Protein AF-A0A7S1W917-F1 (afdb_monomer_lite)

Secondary structure (DSSP, 8-state):
------SSPB-----THHHHTT--TT-B--EETTEE-TT--HHHHHHHHHHHHHTS---EEEPPP-TT--SHHHHHHHH----TTTHHHHHHTTT--BSSSS-BPTT---PEEEEEEEEEEEEE-SSS-EEEEEEEEEEEEPPBTTB--EEEEEEEEEEHHHHIIIIIHHHHHHHGGGHHHHHTT-PPPPTT--TTHHHHHHHHHHHHHHHHHTT-S-HHHHHHHHHHTTPPPHHHHHHHHHHHHSSS-------PPPPPP-PPPPPPPPPPPPPPPP-

Structure (mmCIF, N/CA/C/O backbone):
data_AF-A0A7S1W917-F1
#
_entry.id   AF-A0A7S1W917-F1
#
loop_
_atom_site.group_PDB
_atom_site.id
_atom_site.type_symbol
_atom_site.label_atom_id
_atom_site.label_alt_id
_atom_site.label_comp_id
_atom_site.label_asym_id
_atom_site.label_entity_id
_atom_site.label_seq_id
_atom_site.pdbx_PDB_ins_code
_atom_site.Cartn_x
_atom_site.Cartn_y
_atom_site.Cartn_z
_atom_site.occupancy
_atom_site.B_iso_or_equiv
_atom_site.auth_seq_id
_atom_site.auth_comp_id
_atom_site.auth_asym_id
_atom_site.auth_atom_id
_atom_site.pdbx_PDB_model_num
ATOM 1 N N . MET A 1 1 ? 23.415 -15.707 -20.526 1.00 41.88 1 MET A N 1
ATOM 2 C CA . MET A 1 1 ? 23.095 -14.498 -21.312 1.00 41.88 1 MET A CA 1
ATOM 3 C C . MET A 1 1 ? 24.085 -13.428 -20.902 1.00 41.88 1 MET A C 1
ATOM 5 O O . MET A 1 1 ? 24.071 -13.047 -19.740 1.00 41.88 1 MET A O 1
ATOM 9 N N . GLU A 1 2 ? 24.968 -13.004 -21.802 1.00 56.84 2 GLU A N 1
ATOM 10 C CA . GLU A 1 2 ? 25.808 -11.825 -21.568 1.00 56.84 2 GLU A CA 1
ATOM 11 C C . GLU A 1 2 ? 24.964 -10.571 -21.813 1.00 56.84 2 GLU A C 1
ATOM 13 O O . GLU A 1 2 ? 24.380 -10.404 -22.885 1.00 56.84 2 GLU A O 1
ATOM 18 N N . PHE A 1 3 ? 24.856 -9.704 -20.808 1.00 59.88 3 PHE A N 1
ATOM 19 C CA . PHE A 1 3 ? 24.249 -8.389 -20.982 1.00 59.88 3 PHE A CA 1
ATOM 20 C C . PHE A 1 3 ? 25.255 -7.488 -2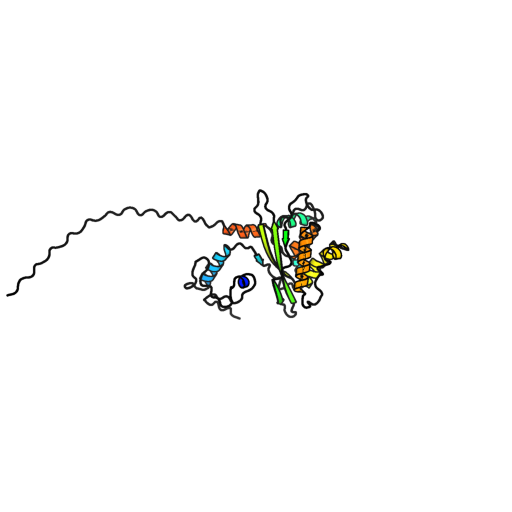1.696 1.00 59.88 3 PHE A C 1
ATOM 22 O O . PHE A 1 3 ? 26.181 -6.969 -21.080 1.00 59.88 3 PHE A O 1
ATOM 29 N N . VAL A 1 4 ? 25.086 -7.312 -23.006 1.00 69.62 4 VAL A N 1
ATOM 30 C CA . VAL A 1 4 ? 25.933 -6.397 -23.777 1.00 69.62 4 VAL A CA 1
ATOM 31 C C . VAL A 1 4 ? 25.440 -4.969 -23.552 1.00 69.62 4 VAL A C 1
ATOM 33 O O . VAL A 1 4 ? 24.375 -4.590 -24.041 1.00 69.62 4 VAL A O 1
ATOM 36 N N . GLN A 1 5 ? 26.212 -4.175 -22.812 1.00 84.50 5 GLN A N 1
ATOM 37 C CA . GLN A 1 5 ? 25.981 -2.738 -22.657 1.00 84.50 5 GLN A CA 1
ATOM 38 C C . GLN A 1 5 ? 26.302 -2.052 -23.992 1.00 84.50 5 GLN A C 1
ATOM 40 O O . GLN A 1 5 ? 27.447 -2.065 -24.440 1.00 84.50 5 GLN A O 1
ATOM 45 N N . ARG A 1 6 ? 25.285 -1.519 -24.678 1.00 80.69 6 ARG A N 1
ATOM 46 C CA . ARG A 1 6 ? 25.436 -0.859 -25.984 1.00 80.69 6 ARG A CA 1
ATOM 47 C C . ARG A 1 6 ? 24.906 0.564 -25.923 1.00 80.69 6 ARG A C 1
ATOM 49 O O . ARG A 1 6 ? 23.828 0.799 -25.383 1.00 80.69 6 ARG A O 1
ATOM 56 N N . MET A 1 7 ? 25.658 1.478 -26.527 1.00 87.75 7 MET A N 1
ATOM 57 C CA . MET A 1 7 ? 25.169 2.804 -26.883 1.00 87.75 7 MET A CA 1
ATOM 58 C C . MET A 1 7 ? 24.555 2.776 -28.294 1.00 87.75 7 MET A C 1
ATOM 60 O O . MET A 1 7 ? 25.018 2.009 -29.144 1.00 87.75 7 MET A O 1
ATOM 64 N N . PRO A 1 8 ? 23.525 3.598 -28.549 1.00 89.44 8 PRO A N 1
ATOM 65 C CA . PRO A 1 8 ? 22.905 4.518 -27.597 1.00 89.44 8 PRO A CA 1
ATOM 66 C C . PRO A 1 8 ? 21.891 3.813 -26.671 1.00 89.44 8 PRO A C 1
ATOM 68 O O . PRO A 1 8 ? 21.336 2.768 -27.020 1.00 89.44 8 PRO A O 1
ATOM 71 N N . MET A 1 9 ? 21.629 4.384 -25.488 1.00 89.19 9 MET A N 1
ATOM 72 C CA . MET A 1 9 ? 20.603 3.858 -24.578 1.00 89.19 9 MET A CA 1
ATOM 73 C C . MET A 1 9 ? 19.225 3.944 -25.239 1.00 89.19 9 MET A C 1
ATOM 75 O O . MET A 1 9 ? 18.779 5.026 -25.625 1.00 89.19 9 MET A O 1
ATOM 79 N N . SER A 1 10 ? 18.550 2.801 -25.363 1.00 91.00 10 SER A N 1
ATOM 80 C CA . SER A 1 10 ? 17.224 2.706 -25.975 1.00 91.00 10 SER A CA 1
ATOM 81 C C . SER A 1 10 ? 16.191 2.158 -25.000 1.00 91.00 10 SER A C 1
ATOM 83 O O . SER A 1 10 ? 16.482 1.314 -24.150 1.00 91.00 10 SER A O 1
ATOM 85 N N . ILE A 1 11 ? 14.961 2.644 -25.129 1.00 90.88 11 ILE A N 1
ATOM 86 C CA . ILE A 1 11 ? 13.833 2.218 -24.309 1.00 90.88 11 ILE A CA 1
ATOM 87 C C . ILE A 1 11 ? 13.355 0.862 -24.820 1.00 90.88 11 ILE A C 1
ATOM 89 O O . ILE A 1 11 ? 12.754 0.755 -25.886 1.00 90.88 11 ILE A O 1
ATOM 93 N N . THR A 1 12 ? 13.630 -0.203 -24.076 1.00 90.19 12 THR A N 1
ATOM 94 C CA . THR A 1 12 ? 13.259 -1.569 -24.482 1.00 90.19 12 THR A CA 1
ATOM 95 C C . THR A 1 12 ? 11.859 -1.967 -24.023 1.00 90.19 12 THR A C 1
ATOM 97 O O . THR A 1 12 ? 11.264 -2.873 -24.608 1.00 90.19 12 THR A O 1
ATOM 100 N N . MET A 1 13 ? 11.318 -1.269 -23.023 1.00 83.06 13 MET A N 1
ATOM 101 C CA . MET A 1 13 ? 10.006 -1.506 -22.431 1.00 83.06 13 MET A CA 1
ATOM 102 C C . MET A 1 13 ? 9.411 -0.183 -21.946 1.00 83.06 13 MET A C 1
ATOM 104 O O . MET A 1 13 ? 10.133 0.660 -21.419 1.00 83.06 13 MET A O 1
ATOM 108 N N . VAL A 1 14 ? 8.101 -0.017 -22.122 1.00 80.38 14 VAL A N 1
ATOM 109 C CA . VAL A 1 14 ? 7.331 1.126 -21.623 1.00 80.38 14 VAL A CA 1
ATOM 110 C C . VAL A 1 14 ? 6.113 0.576 -20.899 1.00 80.38 14 VAL A C 1
ATOM 112 O O . VAL A 1 14 ? 5.356 -0.174 -21.507 1.00 80.38 14 VAL A O 1
ATOM 115 N N . ASN A 1 15 ? 5.934 0.956 -19.636 1.00 75.25 15 ASN A N 1
ATOM 116 C CA . ASN A 1 15 ? 4.775 0.617 -18.810 1.00 75.25 15 ASN A CA 1
ATOM 117 C C . ASN A 1 15 ? 4.336 1.865 -18.016 1.00 75.25 15 ASN A C 1
ATOM 119 O O . ASN A 1 15 ? 5.130 2.797 -17.854 1.00 75.25 15 ASN A O 1
ATOM 123 N N . GLY A 1 16 ? 3.103 1.869 -17.504 1.00 76.31 16 GLY A N 1
ATOM 124 C CA . GLY A 1 16 ? 2.583 2.920 -16.620 1.00 76.31 16 GLY A CA 1
ATOM 125 C C . GLY A 1 16 ? 2.549 4.322 -17.245 1.00 76.31 16 GLY A C 1
ATOM 126 O O . GLY A 1 16 ? 2.339 4.470 -18.451 1.00 76.31 16 GLY A O 1
ATOM 127 N N . GLU A 1 17 ? 2.801 5.349 -16.422 1.00 71.38 17 GLU A N 1
ATOM 128 C CA . GLU A 1 17 ? 2.738 6.776 -16.799 1.00 71.38 17 GLU A CA 1
ATOM 129 C C . GLU A 1 17 ? 3.618 7.118 -18.016 1.00 71.38 17 GLU A C 1
ATOM 131 O O . GLU A 1 17 ? 3.256 7.973 -18.821 1.00 71.38 17 GLU A O 1
ATOM 136 N N . ALA A 1 18 ? 4.745 6.421 -18.212 1.00 81.06 18 ALA A N 1
ATOM 137 C CA . ALA A 1 18 ? 5.603 6.628 -19.379 1.00 81.06 18 ALA A CA 1
ATOM 138 C C . ALA A 1 18 ? 4.849 6.367 -20.698 1.00 81.06 18 ALA A C 1
ATOM 140 O O . ALA A 1 18 ? 5.017 7.106 -21.667 1.00 81.06 18 ALA A O 1
ATOM 141 N N . GLY A 1 19 ? 3.983 5.350 -20.732 1.00 81.88 19 GLY A N 1
ATOM 142 C CA . GLY A 1 19 ? 3.139 5.074 -21.895 1.00 81.88 19 GLY A CA 1
ATOM 143 C C . GLY A 1 19 ? 2.064 6.140 -22.097 1.00 81.88 19 GLY A C 1
ATOM 144 O O . GLY A 1 19 ? 1.812 6.547 -23.229 1.00 81.88 19 GLY A O 1
ATOM 145 N N . GLU A 1 20 ? 1.479 6.638 -21.007 1.00 78.69 20 GLU A N 1
ATOM 146 C CA . GLU A 1 20 ? 0.439 7.675 -21.039 1.00 78.69 20 GLU A CA 1
ATOM 147 C C . GLU A 1 20 ? 0.961 9.013 -21.575 1.00 78.69 20 GLU A C 1
ATOM 149 O O . GLU A 1 20 ? 0.258 9.697 -22.317 1.00 78.69 20 GLU A O 1
ATOM 154 N N . VAL A 1 21 ? 2.218 9.359 -21.275 1.00 87.38 21 VAL A N 1
ATOM 155 C CA . VAL A 1 21 ? 2.879 10.560 -21.818 1.00 87.38 21 VAL A CA 1
ATOM 156 C C . VAL A 1 21 ? 3.513 10.332 -23.200 1.00 87.38 21 VAL A C 1
ATOM 158 O O . VAL A 1 21 ? 4.215 11.201 -23.715 1.00 87.38 21 VAL A O 1
ATOM 161 N N . GLY A 1 22 ? 3.254 9.179 -23.826 1.00 90.94 22 GLY A N 1
ATOM 162 C CA . GLY A 1 22 ? 3.616 8.899 -25.216 1.00 90.94 22 GLY A CA 1
ATOM 163 C C . GLY A 1 22 ? 5.043 8.403 -25.439 1.00 90.94 22 GLY A C 1
ATOM 164 O O . GLY A 1 22 ? 5.500 8.401 -26.583 1.00 90.94 22 GLY A O 1
ATOM 165 N N . VAL A 1 23 ? 5.753 7.965 -24.393 1.00 92.19 23 VAL A N 1
ATOM 166 C CA . VAL A 1 23 ? 7.054 7.298 -24.552 1.00 92.19 23 VAL A CA 1
ATOM 167 C C . VAL A 1 23 ? 6.853 5.993 -25.319 1.00 92.19 23 VAL A C 1
ATOM 169 O O . VAL A 1 23 ? 5.924 5.236 -25.044 1.00 92.19 23 VAL A O 1
ATOM 172 N N . GLN A 1 24 ? 7.732 5.694 -26.278 1.00 94.00 24 GLN A N 1
ATOM 173 C CA . GLN A 1 24 ? 7.617 4.482 -27.093 1.00 94.00 24 GLN A CA 1
ATOM 174 C C . GLN A 1 24 ? 8.865 3.609 -26.993 1.00 94.00 24 GLN A C 1
ATOM 176 O O . GLN A 1 24 ? 9.995 4.083 -26.854 1.00 94.00 24 GLN A O 1
ATOM 181 N N . ARG A 1 25 ? 8.655 2.296 -27.116 1.00 94.75 25 ARG A N 1
ATOM 182 C CA . ARG A 1 25 ? 9.746 1.332 -27.262 1.00 94.75 25 ARG A CA 1
ATOM 183 C C . ARG A 1 25 ? 10.576 1.676 -28.505 1.00 94.75 25 ARG A C 1
ATOM 185 O O . ARG A 1 25 ? 10.030 1.963 -29.563 1.00 94.75 25 ARG A O 1
ATOM 192 N N . GLY A 1 26 ? 11.895 1.600 -28.376 1.00 93.50 26 GLY A N 1
ATOM 193 C CA . GLY A 1 26 ? 12.859 1.923 -29.425 1.00 93.50 26 GLY A CA 1
ATOM 194 C C . GLY A 1 26 ? 13.316 3.381 -29.425 1.00 93.50 26 GLY A C 1
ATOM 195 O O . GLY A 1 26 ? 14.283 3.693 -30.115 1.00 93.50 26 GLY A O 1
ATOM 196 N N . TRP A 1 27 ? 12.691 4.263 -28.636 1.00 94.31 27 TRP A N 1
ATOM 197 C CA . TRP A 1 27 ? 13.198 5.622 -28.453 1.00 94.31 27 TRP A CA 1
ATOM 198 C C . TRP A 1 27 ? 14.614 5.602 -27.888 1.00 94.31 27 TRP A C 1
ATOM 200 O O . TRP A 1 27 ? 14.940 4.794 -27.017 1.00 94.31 27 TRP A O 1
ATOM 210 N N . ILE A 1 28 ? 15.442 6.510 -28.396 1.00 93.62 28 ILE A N 1
ATOM 211 C CA . ILE A 1 28 ? 16.834 6.671 -27.994 1.00 93.62 28 ILE A CA 1
ATOM 212 C C . ILE A 1 28 ? 16.930 7.875 -27.063 1.00 93.62 28 ILE A C 1
ATOM 214 O O . ILE A 1 28 ? 16.504 8.976 -27.419 1.00 93.62 28 ILE A O 1
ATOM 218 N N . ILE A 1 29 ? 17.514 7.673 -25.885 1.00 91.81 29 ILE A N 1
ATOM 219 C CA . ILE A 1 29 ? 17.742 8.751 -24.924 1.00 91.81 29 ILE A CA 1
ATOM 220 C C . ILE A 1 29 ? 18.942 9.565 -25.411 1.00 91.81 29 ILE A C 1
ATOM 222 O O . ILE A 1 29 ? 20.083 9.119 -25.306 1.00 91.81 29 ILE A O 1
ATOM 226 N N . LYS A 1 30 ? 18.675 10.748 -25.975 1.00 94.12 30 LYS A N 1
ATOM 227 C CA . LYS A 1 30 ? 19.721 11.650 -26.482 1.00 94.12 30 LYS A CA 1
ATOM 228 C C . LYS A 1 30 ? 20.333 12.544 -25.408 1.00 94.12 30 LYS A C 1
ATOM 230 O O . LYS A 1 30 ? 21.495 12.906 -25.529 1.00 94.12 30 LYS A O 1
ATOM 235 N N . ALA A 1 31 ? 19.554 12.921 -24.399 1.00 90.88 31 ALA A N 1
ATOM 236 C CA . ALA A 1 31 ? 19.977 13.831 -23.343 1.00 90.88 31 ALA A CA 1
ATOM 237 C C . ALA A 1 31 ? 19.120 13.643 -22.086 1.00 90.88 31 ALA A C 1
ATOM 239 O O . ALA A 1 31 ? 17.955 13.251 -22.195 1.00 90.88 31 ALA A O 1
ATOM 240 N N . VAL A 1 32 ? 19.665 13.971 -20.911 1.00 89.12 32 VAL A N 1
ATOM 241 C CA . VAL A 1 32 ? 18.915 14.046 -19.646 1.00 89.12 32 VAL A CA 1
ATOM 242 C C . VAL A 1 32 ? 19.373 15.264 -18.852 1.00 89.12 32 VAL A C 1
ATOM 244 O O . VAL A 1 32 ? 20.563 15.531 -18.758 1.00 89.12 32 VAL A O 1
ATOM 247 N N . GLY A 1 33 ? 18.427 16.038 -18.311 1.00 83.56 33 GLY A N 1
ATOM 248 C CA . GLY A 1 33 ? 18.753 17.252 -17.550 1.00 83.56 33 GLY A CA 1
ATOM 249 C C . GLY A 1 33 ? 19.451 18.343 -18.374 1.00 83.56 33 GLY A C 1
ATOM 250 O O . GLY A 1 33 ? 20.126 19.189 -17.806 1.00 83.56 33 GLY A O 1
ATOM 251 N N . GLY A 1 34 ? 19.314 18.318 -19.706 1.00 87.31 34 GLY A N 1
ATOM 252 C CA . GLY A 1 34 ? 20.018 19.226 -20.620 1.00 87.31 34 GLY A CA 1
ATOM 253 C C . GLY A 1 34 ? 21.412 18.750 -21.049 1.00 87.31 34 GLY A C 1
ATOM 254 O O . GLY A 1 34 ? 21.973 19.324 -21.978 1.00 87.31 34 GLY A O 1
ATOM 255 N N . GLU A 1 35 ? 21.949 17.680 -20.455 1.00 89.12 35 GLU A N 1
ATOM 256 C CA . GLU A 1 35 ? 23.241 17.101 -20.840 1.00 89.12 35 GLU A CA 1
ATOM 257 C C . GLU A 1 35 ? 23.074 16.060 -21.954 1.00 89.12 35 GLU A C 1
ATOM 259 O O . GLU A 1 35 ? 22.290 15.118 -21.821 1.00 89.12 35 GLU A O 1
ATOM 264 N N . SER A 1 36 ? 23.811 16.224 -23.059 1.00 94.06 36 SER A N 1
ATOM 265 C CA . SER A 1 36 ? 23.793 15.306 -24.209 1.00 94.06 36 SER A CA 1
ATOM 266 C C . SER A 1 36 ? 24.597 14.029 -23.948 1.00 94.06 36 SER A C 1
ATOM 268 O O . SER A 1 36 ? 25.671 14.067 -23.353 1.00 94.06 36 SER A O 1
ATOM 270 N N . PHE A 1 37 ? 24.104 12.897 -24.455 1.00 94.12 37 PHE A N 1
ATOM 271 C CA . PHE A 1 37 ? 24.758 11.587 -24.375 1.00 94.12 37 PHE A CA 1
ATOM 272 C C . PHE A 1 37 ? 25.515 11.197 -25.652 1.00 94.12 37 PHE A C 1
ATOM 274 O O . PHE A 1 37 ? 26.145 10.144 -25.673 1.00 94.12 37 PHE A O 1
ATOM 281 N N . GLU A 1 38 ? 25.477 12.007 -26.717 1.00 92.62 38 GLU A N 1
ATOM 282 C CA . GLU A 1 38 ? 26.029 11.634 -28.035 1.00 92.62 38 GLU A CA 1
ATOM 283 C C . GLU A 1 38 ? 27.540 11.335 -28.020 1.00 92.62 38 GLU A C 1
ATOM 285 O O . GLU A 1 38 ? 28.008 10.534 -28.826 1.00 92.62 38 GLU A O 1
ATOM 290 N N . ALA A 1 39 ? 28.290 11.933 -27.089 1.00 92.75 39 ALA A N 1
ATOM 291 C CA . ALA A 1 39 ? 29.739 11.758 -26.955 1.00 92.75 39 ALA A CA 1
ATOM 292 C C . ALA A 1 39 ? 30.158 10.916 -25.736 1.00 92.75 39 ALA A C 1
ATOM 294 O O . ALA A 1 39 ? 31.351 10.776 -25.471 1.00 92.75 39 ALA A O 1
ATOM 295 N N . LEU A 1 40 ? 29.199 10.386 -24.972 1.00 91.88 40 LEU A N 1
ATOM 296 C CA . LEU A 1 40 ? 29.483 9.646 -23.746 1.00 91.88 40 LEU A CA 1
ATOM 297 C C . LEU A 1 40 ? 29.540 8.141 -24.015 1.00 91.88 40 LEU A C 1
ATOM 299 O O . LEU A 1 40 ? 28.731 7.585 -24.760 1.00 91.88 40 LEU A O 1
ATOM 303 N N . ASP A 1 41 ? 30.470 7.463 -23.348 1.00 93.56 41 ASP A N 1
ATOM 304 C CA . ASP A 1 41 ? 30.390 6.015 -23.189 1.00 93.56 41 ASP A CA 1
ATOM 305 C C . ASP A 1 41 ? 29.179 5.629 -22.312 1.00 93.56 41 ASP A C 1
ATOM 307 O O . ASP A 1 41 ? 28.542 6.470 -21.667 1.00 93.56 41 ASP A O 1
ATOM 311 N N . PHE A 1 42 ? 28.847 4.335 -22.284 1.00 90.88 42 PHE A N 1
ATOM 312 C CA . PHE A 1 42 ? 27.702 3.841 -21.520 1.00 90.88 42 PHE A CA 1
ATOM 313 C C . PHE A 1 42 ? 27.803 4.155 -20.021 1.00 90.88 42 PHE A C 1
ATOM 315 O O . PHE A 1 42 ? 26.799 4.522 -19.416 1.00 90.88 42 PHE A O 1
ATOM 322 N N . GLU A 1 43 ? 28.981 4.014 -19.408 1.00 91.50 43 GLU A N 1
ATOM 323 C CA . GLU A 1 43 ? 29.150 4.216 -17.968 1.00 91.50 43 GLU A CA 1
ATOM 324 C C . GLU A 1 43 ? 28.937 5.686 -17.596 1.00 91.50 43 GLU A C 1
ATOM 326 O O . GLU A 1 43 ? 28.204 5.993 -16.653 1.00 91.50 43 GLU A O 1
ATOM 331 N N . SER A 1 44 ? 29.524 6.592 -18.376 1.00 92.56 44 SER A N 1
ATOM 332 C CA . SER A 1 44 ? 29.387 8.037 -18.223 1.00 92.56 44 SER A CA 1
ATOM 333 C C . SER A 1 44 ? 27.940 8.485 -18.446 1.00 92.56 44 SER A C 1
ATOM 335 O O . SER A 1 44 ? 27.375 9.166 -17.589 1.00 92.56 44 SER A O 1
ATOM 337 N N . ALA A 1 45 ? 27.293 8.024 -19.523 1.00 92.38 45 ALA A N 1
ATOM 338 C CA . ALA A 1 45 ? 25.888 8.330 -19.792 1.00 92.38 45 ALA A CA 1
ATOM 339 C C . ALA A 1 45 ? 24.957 7.772 -18.700 1.00 92.38 45 ALA A C 1
ATOM 341 O O . ALA A 1 45 ? 24.031 8.450 -18.256 1.00 92.38 45 ALA A O 1
ATOM 342 N N . PHE A 1 46 ? 25.221 6.557 -18.208 1.00 88.50 46 PHE A N 1
ATOM 343 C CA . PHE A 1 46 ? 24.454 5.949 -17.122 1.00 88.50 46 PHE A CA 1
ATOM 344 C C . PHE A 1 46 ? 24.663 6.674 -15.789 1.00 88.50 46 PHE A C 1
ATOM 346 O O . PHE A 1 46 ? 23.723 6.798 -15.004 1.00 88.50 46 PHE A O 1
ATOM 353 N N . ARG A 1 47 ? 25.868 7.190 -15.522 1.00 90.88 47 ARG A N 1
ATOM 354 C CA . ARG A 1 47 ? 26.153 8.021 -14.346 1.00 90.88 47 ARG A CA 1
ATOM 355 C C . ARG A 1 47 ? 25.395 9.348 -14.409 1.00 90.88 47 ARG A C 1
ATOM 357 O O . ARG A 1 47 ? 24.711 9.664 -13.439 1.00 90.88 47 ARG A O 1
ATOM 364 N N . CYS A 1 48 ? 25.440 10.055 -15.542 1.00 89.94 48 CYS A N 1
ATOM 365 C CA . CYS A 1 48 ? 24.651 11.273 -15.767 1.00 89.94 48 CYS A CA 1
ATOM 366 C C . CYS A 1 48 ? 23.152 10.994 -15.615 1.00 89.94 48 CYS A C 1
ATOM 368 O O . CYS A 1 48 ? 22.458 11.715 -14.902 1.00 89.94 48 CYS A O 1
ATOM 370 N N . PHE A 1 49 ? 22.659 9.894 -16.197 1.00 89.12 49 PHE A N 1
ATOM 371 C CA . PHE A 1 49 ? 21.274 9.457 -16.029 1.00 89.12 49 PHE A CA 1
ATOM 372 C C . PHE A 1 49 ? 20.924 9.265 -14.549 1.00 89.12 49 PHE A C 1
ATOM 374 O O . PHE A 1 49 ? 19.954 9.854 -14.079 1.00 89.12 49 PHE A O 1
ATOM 381 N N . LYS A 1 50 ? 21.730 8.500 -13.793 1.00 85.00 50 LYS A N 1
ATOM 382 C CA . LYS A 1 50 ? 21.527 8.289 -12.349 1.00 85.00 50 LYS A CA 1
ATOM 383 C C . LYS A 1 50 ? 21.506 9.601 -11.575 1.00 85.00 50 LYS A C 1
ATOM 385 O O . LYS A 1 50 ? 20.635 9.790 -10.736 1.00 85.00 50 LYS A O 1
ATOM 390 N N . GLN A 1 51 ? 22.450 10.495 -11.842 1.00 85.31 51 GLN A N 1
ATOM 391 C CA . GLN A 1 51 ? 22.522 11.782 -11.162 1.00 85.31 51 GLN A CA 1
ATOM 392 C C . GLN A 1 51 ? 21.288 12.633 -11.469 1.00 85.31 51 GLN A C 1
ATOM 394 O O . GLN A 1 51 ? 20.648 13.135 -10.551 1.00 85.31 51 GLN A O 1
ATOM 399 N N . ALA A 1 52 ? 20.874 12.718 -12.730 1.00 85.31 52 ALA A N 1
ATOM 400 C CA . ALA A 1 52 ? 19.690 13.480 -13.094 1.00 85.31 52 ALA A CA 1
ATOM 401 C C . ALA A 1 52 ? 18.407 12.922 -12.455 1.00 85.31 52 ALA A C 1
ATOM 403 O O . ALA A 1 52 ? 17.571 13.697 -11.991 1.00 85.31 52 ALA A O 1
ATOM 404 N N . ILE A 1 53 ? 18.268 11.593 -12.349 1.00 82.75 53 ILE A N 1
ATOM 405 C CA . ILE A 1 53 ? 17.110 10.996 -11.667 1.00 82.75 53 ILE A CA 1
ATOM 406 C C . ILE A 1 53 ? 17.174 11.118 -10.138 1.00 82.75 53 ILE A C 1
ATOM 408 O O . ILE A 1 53 ? 16.133 10.997 -9.506 1.00 82.75 53 ILE A O 1
ATOM 412 N N . THR A 1 54 ? 18.332 11.402 -9.521 1.00 75.62 54 THR A N 1
ATOM 413 C CA . THR A 1 54 ? 18.390 11.637 -8.059 1.00 75.62 54 THR A CA 1
ATOM 414 C C . THR A 1 54 ? 17.641 12.897 -7.627 1.00 75.62 54 THR A C 1
ATOM 416 O O . THR A 1 54 ? 17.226 12.993 -6.475 1.00 75.62 54 THR A O 1
ATOM 419 N N . HIS A 1 55 ? 17.430 13.841 -8.549 1.00 68.50 55 HIS A N 1
ATOM 420 C CA . HIS A 1 55 ? 16.633 15.043 -8.308 1.00 68.50 55 HIS A CA 1
ATOM 421 C C . HIS A 1 55 ? 15.137 14.830 -8.554 1.00 68.50 55 HIS A C 1
ATOM 423 O O . HIS A 1 55 ? 14.326 15.675 -8.165 1.00 68.50 55 HIS A O 1
ATOM 429 N N . LEU A 1 56 ? 14.748 13.723 -9.196 1.00 70.12 56 LEU A N 1
ATOM 430 C CA . LEU A 1 56 ? 13.341 13.375 -9.312 1.00 70.12 56 LEU A CA 1
ATOM 431 C C . LEU A 1 56 ? 12.840 13.023 -7.917 1.00 70.12 56 LEU A C 1
ATOM 433 O O . LEU A 1 56 ? 13.354 12.115 -7.265 1.00 70.12 56 LEU A O 1
ATOM 437 N N . LYS A 1 57 ? 11.822 13.753 -7.454 1.00 67.69 57 LYS A N 1
ATOM 438 C CA . LYS A 1 57 ? 11.125 13.404 -6.218 1.00 67.69 57 LYS A CA 1
ATOM 439 C C . LYS A 1 57 ? 10.685 11.952 -6.347 1.00 67.69 57 LYS A C 1
ATOM 441 O O . LYS A 1 57 ? 9.936 11.623 -7.267 1.00 67.69 57 LYS A O 1
ATOM 446 N N . VAL A 1 58 ? 11.143 11.095 -5.435 1.00 66.25 58 VAL A N 1
ATOM 447 C CA . VAL A 1 58 ? 10.651 9.720 -5.333 1.00 66.25 58 VAL A CA 1
ATOM 448 C C . VAL A 1 58 ? 9.215 9.798 -4.820 1.00 66.25 58 VAL A C 1
ATOM 450 O O . VAL A 1 58 ? 8.937 9.647 -3.635 1.00 66.25 58 VAL A O 1
ATOM 453 N N . GLU A 1 59 ? 8.283 10.127 -5.711 1.00 73.00 59 GLU A N 1
ATOM 454 C CA . GLU A 1 59 ? 6.856 10.124 -5.398 1.00 73.00 59 GLU A CA 1
ATOM 455 C C . GLU A 1 59 ? 6.312 8.698 -5.331 1.00 73.00 59 GLU A C 1
ATOM 457 O O . GLU A 1 59 ? 5.229 8.491 -4.785 1.00 73.00 59 GLU A O 1
ATOM 462 N N . PHE A 1 60 ? 7.060 7.730 -5.871 1.00 84.00 60 PHE A N 1
ATOM 463 C CA . PHE A 1 60 ? 6.630 6.358 -6.068 1.00 84.00 60 PHE A CA 1
ATOM 464 C C . PHE A 1 60 ? 7.714 5.356 -5.649 1.00 84.00 60 PHE A C 1
ATOM 466 O O . PHE A 1 60 ? 8.752 5.231 -6.296 1.00 84.00 60 PHE A O 1
ATOM 473 N N . LEU A 1 61 ? 7.465 4.638 -4.554 1.00 87.81 61 LEU A N 1
ATOM 474 C CA . LEU A 1 61 ? 8.357 3.607 -4.021 1.00 87.81 61 LEU A CA 1
ATOM 475 C C . LEU A 1 61 ? 7.923 2.221 -4.498 1.00 87.81 61 LEU A C 1
ATOM 477 O O . LEU A 1 61 ? 6.857 1.741 -4.125 1.00 87.81 61 LEU A O 1
ATOM 481 N N . VAL A 1 62 ? 8.754 1.539 -5.282 1.00 89.38 62 VAL A N 1
ATOM 482 C CA . VAL A 1 62 ? 8.507 0.139 -5.657 1.00 89.38 62 VAL A CA 1
ATOM 483 C C . VAL A 1 62 ? 9.155 -0.763 -4.614 1.00 89.38 62 VAL A C 1
ATOM 485 O O . VAL A 1 62 ? 10.373 -0.758 -4.459 1.00 89.38 62 VAL A O 1
ATOM 488 N N . ARG A 1 63 ? 8.347 -1.525 -3.874 1.00 91.38 63 ARG A N 1
ATOM 489 C CA . ARG A 1 63 ? 8.842 -2.504 -2.903 1.00 91.38 63 ARG A CA 1
ATOM 490 C C . ARG A 1 63 ? 9.348 -3.743 -3.620 1.00 91.38 63 ARG A C 1
ATOM 492 O O . ARG A 1 63 ? 8.688 -4.256 -4.525 1.00 91.38 63 ARG A O 1
ATOM 499 N N . ASP A 1 64 ? 10.494 -4.244 -3.171 1.00 85.75 64 ASP A N 1
ATOM 500 C CA . ASP A 1 64 ? 11.075 -5.461 -3.717 1.00 85.75 64 ASP A CA 1
ATOM 501 C C . ASP A 1 64 ? 10.090 -6.620 -3.596 1.00 85.75 64 ASP A C 1
ATOM 503 O O . ASP A 1 64 ? 9.619 -6.977 -2.510 1.00 85.75 64 ASP A O 1
ATOM 507 N N . CYS A 1 65 ? 9.789 -7.231 -4.739 1.00 75.50 65 CYS A N 1
ATOM 508 C CA . CYS A 1 65 ? 8.999 -8.444 -4.763 1.00 75.50 65 CYS A CA 1
ATOM 509 C C . CYS A 1 65 ? 9.795 -9.547 -4.069 1.00 75.50 65 CYS A C 1
ATOM 511 O O . CYS A 1 65 ? 10.891 -9.873 -4.536 1.00 75.50 65 CYS A O 1
ATOM 513 N N . PRO A 1 66 ? 9.256 -10.181 -3.018 1.00 70.69 66 PRO A N 1
ATOM 514 C CA . PRO A 1 66 ? 9.927 -11.287 -2.360 1.00 70.69 66 PRO A CA 1
ATOM 515 C C . PRO A 1 66 ? 9.795 -12.534 -3.247 1.00 70.69 66 PRO A C 1
ATOM 517 O O . PRO A 1 66 ? 8.947 -13.397 -3.050 1.00 70.69 66 PRO A O 1
ATOM 520 N N . MET A 1 67 ? 10.597 -12.581 -4.312 1.00 64.12 67 MET A N 1
ATOM 521 C CA . MET A 1 67 ? 10.498 -13.574 -5.387 1.00 64.12 67 MET A CA 1
ATOM 522 C C . MET A 1 67 ? 10.828 -14.995 -4.907 1.00 64.12 67 MET A C 1
ATOM 524 O O . MET A 1 67 ? 10.391 -15.954 -5.538 1.00 64.12 67 MET A O 1
ATOM 528 N N . GLY A 1 68 ? 11.570 -15.131 -3.801 1.00 69.50 68 GLY A N 1
ATOM 529 C CA . GLY A 1 68 ? 11.850 -16.414 -3.147 1.00 69.50 68 GLY A CA 1
ATOM 530 C C . GLY A 1 68 ? 10.747 -16.884 -2.190 1.00 69.50 68 GLY A C 1
ATOM 531 O O . GLY A 1 68 ? 10.602 -18.084 -1.969 1.00 69.50 68 GLY A O 1
ATOM 532 N N . ASP A 1 69 ? 9.913 -15.971 -1.688 1.00 72.88 69 ASP A N 1
ATOM 533 C CA . ASP A 1 69 ? 8.964 -16.235 -0.601 1.00 72.88 69 ASP A CA 1
ATOM 534 C C . ASP A 1 69 ? 7.550 -16.416 -1.150 1.00 72.88 69 ASP A C 1
ATOM 536 O O . ASP A 1 69 ? 6.613 -15.661 -0.872 1.00 72.88 69 ASP A O 1
ATOM 540 N N . ALA A 1 70 ? 7.382 -17.436 -1.990 1.00 80.69 70 ALA A N 1
ATOM 541 C CA . ALA A 1 70 ? 6.080 -17.732 -2.565 1.00 80.69 70 ALA A CA 1
ATOM 542 C C . ALA A 1 70 ? 5.040 -18.083 -1.482 1.00 80.69 70 ALA A C 1
ATOM 544 O O . ALA A 1 70 ? 3.854 -17.815 -1.684 1.00 80.69 70 ALA A O 1
ATOM 545 N N . SER A 1 71 ? 5.434 -18.680 -0.353 1.00 92.25 71 SER A N 1
ATOM 546 C CA . SER A 1 71 ? 4.487 -19.128 0.675 1.00 92.25 71 SER A CA 1
ATOM 547 C C . SER A 1 71 ? 3.912 -17.972 1.500 1.00 92.25 71 SER A C 1
ATOM 549 O O . SER A 1 71 ? 4.487 -16.888 1.602 1.00 92.25 71 SER A O 1
ATOM 551 N N . VAL A 1 72 ? 2.735 -18.207 2.086 1.00 94.44 72 VAL A N 1
ATOM 552 C CA . VAL A 1 72 ? 2.129 -17.272 3.048 1.00 94.44 72 VAL A CA 1
ATOM 553 C C . VAL A 1 72 ? 3.004 -17.162 4.294 1.00 94.44 72 VAL A C 1
ATOM 555 O O . VAL A 1 72 ? 3.243 -16.054 4.756 1.00 94.44 72 VAL A O 1
ATOM 558 N N . ASP A 1 73 ? 3.552 -18.280 4.772 1.00 94.50 73 ASP A N 1
ATOM 559 C CA . ASP A 1 73 ? 4.383 -18.315 5.979 1.00 94.50 73 ASP A CA 1
ATOM 560 C C . ASP A 1 73 ? 5.682 -17.523 5.833 1.00 94.50 73 ASP A C 1
ATOM 562 O O . ASP A 1 73 ? 6.063 -16.808 6.755 1.00 94.50 73 ASP A O 1
ATOM 566 N N . ALA A 1 74 ? 6.341 -17.588 4.672 1.00 92.88 74 ALA A N 1
ATOM 567 C CA . ALA A 1 74 ? 7.569 -16.833 4.439 1.00 92.88 74 ALA A CA 1
ATOM 568 C C . ALA A 1 74 ? 7.295 -15.322 4.394 1.00 92.88 74 ALA A C 1
ATOM 570 O O . ALA A 1 74 ? 7.993 -14.546 5.047 1.00 92.88 74 ALA A O 1
ATOM 571 N N . LEU A 1 75 ? 6.218 -14.897 3.717 1.00 93.94 75 LEU A N 1
ATOM 572 C CA . LEU A 1 75 ? 5.809 -13.491 3.743 1.00 93.94 75 LEU A CA 1
ATOM 573 C C . LEU A 1 75 ? 5.385 -13.052 5.152 1.00 93.94 75 LEU A C 1
ATOM 575 O O . LEU A 1 75 ? 5.725 -11.953 5.578 1.00 93.94 75 LEU A O 1
ATOM 579 N N . MET A 1 76 ? 4.679 -13.903 5.896 1.00 94.31 76 MET A N 1
ATOM 580 C CA . MET A 1 76 ? 4.297 -13.634 7.281 1.00 94.31 76 MET A CA 1
ATOM 581 C C . MET A 1 76 ? 5.514 -13.521 8.203 1.00 94.31 76 MET A C 1
ATOM 583 O O . MET A 1 76 ? 5.527 -12.638 9.054 1.00 94.31 76 MET A O 1
ATOM 587 N N . ALA A 1 77 ? 6.552 -14.335 8.006 1.00 93.88 77 ALA A N 1
ATOM 588 C CA . ALA A 1 77 ? 7.814 -14.227 8.732 1.00 93.88 77 ALA A CA 1
ATOM 589 C C . ALA A 1 77 ? 8.573 -12.935 8.382 1.00 93.88 77 ALA A C 1
ATOM 591 O O . ALA A 1 77 ? 9.076 -12.267 9.283 1.00 93.88 77 ALA A O 1
ATOM 592 N N . LYS A 1 78 ? 8.601 -12.544 7.097 1.00 92.38 78 LYS A N 1
ATOM 593 C CA . LYS A 1 78 ? 9.205 -11.280 6.634 1.00 92.38 78 LYS A CA 1
ATOM 594 C C . LYS A 1 78 ? 8.492 -10.066 7.230 1.00 92.38 78 LYS A C 1
ATOM 596 O O . LYS A 1 78 ? 9.134 -9.147 7.726 1.00 92.38 78 LYS A O 1
ATOM 601 N N . VAL A 1 79 ? 7.162 -10.042 7.140 1.00 92.81 79 VAL A N 1
ATOM 602 C CA . VAL A 1 79 ? 6.346 -8.920 7.617 1.00 92.81 79 VAL A CA 1
ATOM 603 C C . VAL A 1 79 ? 6.350 -8.896 9.143 1.00 92.81 79 VAL A C 1
ATOM 605 O O . VAL A 1 79 ? 6.554 -7.833 9.716 1.00 92.81 79 VAL A O 1
ATOM 608 N N . GLY A 1 80 ? 6.204 -10.044 9.804 1.00 93.00 80 GLY A N 1
ATOM 609 C CA . GLY A 1 80 ? 6.131 -10.191 11.257 1.00 93.00 80 GLY A CA 1
ATOM 610 C C . GLY A 1 80 ? 4.797 -9.712 11.856 1.00 93.00 80 GLY A C 1
ATOM 611 O O . GLY A 1 80 ? 4.141 -8.832 11.287 1.00 93.00 80 GLY A O 1
ATOM 612 N N . PRO A 1 81 ? 4.370 -10.267 13.007 1.00 94.75 81 PRO A N 1
ATOM 613 C CA . PRO A 1 81 ? 3.201 -9.768 13.725 1.00 94.75 81 PRO A CA 1
ATOM 614 C C . PRO A 1 81 ? 3.457 -8.357 14.279 1.00 94.75 81 PRO A C 1
ATOM 616 O O . PRO A 1 81 ? 4.602 -7.948 14.473 1.00 94.75 81 PRO A O 1
ATOM 619 N N . VAL A 1 82 ? 2.380 -7.618 14.555 1.00 95.94 82 VAL A N 1
ATOM 620 C CA . VAL A 1 82 ? 2.441 -6.335 15.270 1.00 95.94 82 VAL A CA 1
ATOM 621 C C . VAL A 1 82 ? 1.945 -6.560 16.691 1.00 95.94 82 VAL A C 1
ATOM 623 O O . VAL A 1 82 ? 0.777 -6.900 16.890 1.00 95.94 82 VAL A O 1
ATOM 626 N N . GLY A 1 83 ? 2.822 -6.390 17.679 1.00 97.19 83 GLY A N 1
ATOM 627 C CA . GLY A 1 83 ? 2.428 -6.472 19.082 1.00 97.19 83 GLY A CA 1
ATOM 628 C C . GLY A 1 83 ? 1.498 -5.310 19.463 1.00 97.19 83 GLY A C 1
ATOM 629 O O . GLY A 1 83 ? 1.711 -4.192 18.990 1.00 97.19 83 GLY A O 1
ATOM 630 N N . PRO A 1 84 ? 0.496 -5.496 20.346 1.00 98.00 84 PRO A N 1
ATOM 631 C CA . PRO A 1 84 ? -0.412 -4.413 20.745 1.00 98.00 84 PRO A CA 1
ATOM 632 C C . PRO A 1 84 ? 0.297 -3.162 21.293 1.00 98.00 84 PRO A C 1
ATOM 634 O O . PRO A 1 84 ? -0.150 -2.043 21.052 1.00 98.00 84 PRO A O 1
ATOM 637 N N . SER A 1 85 ? 1.421 -3.335 21.992 1.00 97.75 85 SER A N 1
ATOM 638 C CA . SER A 1 85 ? 2.246 -2.237 22.515 1.00 97.75 85 SER A CA 1
ATOM 639 C C . SER A 1 85 ? 3.027 -1.483 21.434 1.00 97.75 85 SER A C 1
ATOM 641 O O . SER A 1 85 ? 3.427 -0.344 21.652 1.00 97.75 85 SER A O 1
ATOM 643 N N . GLU A 1 86 ? 3.246 -2.093 20.270 1.00 97.94 86 GLU A N 1
ATOM 644 C CA . GLU A 1 86 ? 4.000 -1.506 19.158 1.00 97.94 86 GLU A CA 1
ATOM 645 C C . GLU A 1 86 ? 3.109 -0.671 18.231 1.00 97.94 86 GLU A C 1
ATOM 647 O O . GLU A 1 86 ? 3.612 0.179 17.494 1.00 97.94 86 GLU A O 1
ATOM 652 N N . VAL A 1 87 ? 1.787 -0.896 18.267 1.00 98.31 87 VAL A N 1
ATOM 653 C CA . VAL A 1 87 ? 0.817 -0.276 17.350 1.00 98.31 87 VAL A CA 1
ATOM 654 C C . VAL A 1 87 ? 0.916 1.257 17.335 1.00 98.31 87 VAL A C 1
ATOM 656 O O . VAL A 1 87 ? 1.061 1.801 16.238 1.00 98.31 87 VAL A O 1
ATOM 659 N N . PRO A 1 88 ? 0.911 1.979 18.478 1.00 98.44 88 PRO A N 1
ATOM 660 C CA . PRO A 1 88 ? 1.031 3.440 18.466 1.00 98.44 88 PRO A CA 1
ATOM 661 C C . PRO A 1 88 ? 2.322 3.939 17.808 1.00 98.44 88 PRO A C 1
ATOM 663 O O . PRO A 1 88 ? 2.293 4.834 16.962 1.00 98.44 88 PRO A O 1
ATOM 666 N N . ALA A 1 89 ? 3.460 3.329 18.153 1.00 97.81 89 ALA A N 1
ATOM 667 C CA . ALA A 1 89 ? 4.763 3.717 17.622 1.00 97.81 89 ALA A CA 1
ATOM 668 C C . ALA A 1 89 ? 4.865 3.452 16.112 1.00 97.81 89 ALA A C 1
ATOM 670 O O . ALA A 1 89 ? 5.394 4.282 15.372 1.00 97.81 89 ALA A O 1
ATOM 671 N N . LEU A 1 90 ? 4.320 2.324 15.646 1.00 97.50 90 LEU A N 1
ATOM 672 C CA . LEU A 1 90 ? 4.268 1.981 14.229 1.00 97.50 90 LEU A CA 1
ATOM 673 C C . LEU A 1 90 ? 3.386 2.963 13.448 1.00 97.50 90 LEU A C 1
ATOM 675 O O . LEU A 1 90 ? 3.818 3.491 12.430 1.00 97.50 90 LEU A O 1
ATOM 679 N N . LEU A 1 91 ? 2.175 3.243 13.930 1.00 97.81 91 LEU A N 1
ATOM 680 C CA . LEU A 1 91 ? 1.221 4.137 13.267 1.00 97.81 91 LEU A CA 1
ATOM 681 C C . LEU A 1 91 ? 1.714 5.583 13.176 1.00 97.81 91 LEU A C 1
ATOM 683 O O . LEU A 1 91 ? 1.513 6.235 12.148 1.00 97.81 91 LEU A O 1
ATOM 687 N N . LYS A 1 92 ? 2.448 6.049 14.190 1.00 96.69 92 LYS A N 1
ATOM 688 C CA . LYS A 1 92 ? 3.067 7.379 14.194 1.00 96.69 92 LYS A CA 1
ATOM 689 C C . LYS A 1 92 ? 4.002 7.600 13.003 1.00 96.69 92 LYS A C 1
ATOM 691 O O . LYS A 1 92 ? 4.049 8.703 12.463 1.00 96.69 92 LYS A O 1
ATOM 696 N N . ARG A 1 93 ? 4.694 6.554 12.533 1.00 96.00 93 ARG A N 1
ATOM 697 C CA . ARG A 1 93 ? 5.576 6.609 11.347 1.00 96.00 93 ARG A CA 1
ATOM 698 C C . ARG A 1 93 ? 4.827 6.932 10.055 1.00 96.00 93 ARG A C 1
ATOM 700 O O . ARG A 1 93 ? 5.423 7.448 9.116 1.00 96.00 93 ARG A O 1
ATOM 707 N N . TYR A 1 94 ? 3.531 6.648 10.027 1.00 96.06 94 TYR A N 1
ATOM 708 C CA . TYR A 1 94 ? 2.631 6.893 8.906 1.00 96.06 94 TYR A CA 1
ATOM 709 C C . TYR A 1 94 ? 1.811 8.180 9.079 1.00 96.06 94 TYR A C 1
ATOM 711 O O . TYR A 1 94 ? 0.997 8.502 8.225 1.00 96.06 94 TYR A O 1
ATOM 719 N N . GLY A 1 95 ? 2.012 8.922 10.174 1.00 95.31 95 GLY A N 1
ATOM 720 C CA . GLY A 1 95 ? 1.248 10.130 10.492 1.00 95.31 95 GLY A CA 1
ATOM 721 C C . GLY A 1 95 ? -0.096 9.872 11.177 1.00 95.31 95 GLY A C 1
ATOM 722 O O . GLY A 1 95 ? -0.864 10.811 11.351 1.00 95.31 95 GLY A O 1
ATOM 723 N N . TYR A 1 96 ? -0.396 8.630 11.565 1.00 96.69 96 TYR A N 1
ATOM 724 C CA . TYR A 1 96 ? -1.563 8.317 12.390 1.00 96.69 96 TYR A CA 1
ATOM 725 C C . TYR A 1 96 ? -1.239 8.506 13.877 1.00 96.69 96 TYR A C 1
ATOM 727 O O . TYR A 1 96 ? -0.144 8.162 14.322 1.00 96.69 96 TYR A O 1
ATOM 735 N N . SER A 1 97 ? -2.224 8.947 14.660 1.00 97.19 97 SER A N 1
ATOM 736 C CA . SER A 1 97 ? -2.114 9.050 16.120 1.00 97.19 97 SER A CA 1
ATOM 737 C C . SER A 1 97 ? -3.082 8.099 16.819 1.00 97.19 97 SER A C 1
ATOM 739 O O . SER A 1 97 ? -4.301 8.217 16.675 1.00 97.19 97 SER A O 1
ATOM 741 N N . ALA A 1 98 ? -2.544 7.152 17.585 1.00 98.12 98 ALA A N 1
ATOM 742 C CA . ALA A 1 98 ? -3.314 6.174 18.345 1.00 98.12 98 ALA A CA 1
ATOM 743 C C . ALA A 1 98 ? -2.831 6.126 19.795 1.00 98.12 98 ALA A C 1
ATOM 745 O O . ALA A 1 98 ? -1.628 6.087 20.039 1.00 98.12 98 ALA A O 1
ATOM 746 N N . SER A 1 99 ? -3.764 6.081 20.745 1.00 98.00 99 SER A N 1
ATOM 747 C CA . SER A 1 99 ? -3.455 5.973 22.174 1.00 98.00 99 SER A CA 1
ATOM 748 C C . SER A 1 99 ? -3.191 4.523 22.593 1.00 98.00 99 SER A C 1
ATOM 750 O O . SER A 1 99 ? -2.472 4.272 23.559 1.00 98.00 99 SER A O 1
ATOM 752 N N . SER A 1 100 ? -3.742 3.550 21.860 1.00 98.25 100 SER A N 1
ATOM 753 C CA . SER A 1 100 ? -3.523 2.118 22.081 1.00 98.25 100 SER A CA 1
ATOM 754 C C . SER A 1 100 ? -3.744 1.304 20.799 1.00 98.25 100 SER A C 1
ATOM 756 O O . SER A 1 100 ? -4.042 1.844 19.735 1.00 98.25 100 SER A O 1
ATOM 758 N N . ALA A 1 101 ? -3.645 -0.025 20.890 1.00 98.25 101 ALA A N 1
ATOM 759 C CA . ALA A 1 101 ? -4.000 -0.926 19.792 1.00 98.25 101 ALA A CA 1
ATOM 760 C C . ALA A 1 101 ? -5.491 -0.878 19.397 1.00 98.25 101 ALA A C 1
ATOM 762 O O . ALA A 1 101 ? -5.846 -1.298 18.294 1.00 98.25 101 ALA A O 1
ATOM 763 N N . SER A 1 102 ? -6.367 -0.393 20.279 1.00 98.12 102 SER A N 1
ATOM 764 C CA . SER A 1 102 ? -7.822 -0.379 20.082 1.00 98.12 102 SER A CA 1
ATOM 765 C C . SER A 1 102 ? -8.428 1.023 20.019 1.00 98.12 102 SER A C 1
ATOM 767 O O . SER A 1 102 ? -9.554 1.153 19.548 1.00 98.12 102 SER A O 1
ATOM 769 N N . ALA A 1 103 ? -7.702 2.062 20.440 1.00 98.06 103 ALA A N 1
ATOM 770 C CA . ALA A 1 103 ? -8.209 3.427 20.515 1.00 98.06 103 ALA A CA 1
ATOM 771 C C . ALA A 1 103 ? -7.329 4.423 19.746 1.00 98.06 103 ALA A C 1
ATOM 773 O O . ALA A 1 103 ? -6.102 4.449 19.873 1.00 98.06 103 ALA A O 1
ATOM 774 N N . TRP A 1 104 ? -7.986 5.260 18.947 1.00 98.12 104 TRP A N 1
ATOM 775 C CA . TRP A 1 104 ? -7.376 6.423 18.306 1.00 98.12 104 TRP A CA 1
ATOM 776 C C . TRP A 1 104 ? -7.216 7.567 19.316 1.00 98.12 104 TRP A C 1
ATOM 778 O O . TRP A 1 104 ? -7.949 7.622 20.302 1.00 98.12 104 TRP A O 1
ATOM 788 N N . GLU A 1 105 ? -6.288 8.493 19.074 1.00 97.62 105 GLU A N 1
ATOM 789 C CA . GLU A 1 105 ? -6.278 9.761 19.817 1.00 97.62 105 GLU A CA 1
ATOM 790 C C . GLU A 1 105 ? -7.459 10.641 19.371 1.00 97.62 105 GLU A C 1
ATOM 792 O O . GLU A 1 105 ? -7.757 10.748 18.176 1.00 97.62 105 GLU A O 1
ATOM 797 N N . GLU A 1 106 ? -8.162 11.257 20.323 1.00 96.75 106 GLU A N 1
ATOM 798 C CA . GLU A 1 106 ? -9.295 12.139 20.030 1.00 96.75 106 GLU A CA 1
ATOM 799 C C . GLU A 1 106 ? -8.829 13.433 19.352 1.00 96.75 106 GLU A C 1
ATOM 801 O O . GLU A 1 106 ? -7.837 14.042 19.746 1.00 96.75 106 GLU A O 1
ATOM 806 N N . GLY A 1 107 ? -9.541 13.856 18.304 1.00 94.38 107 GLY A N 1
ATOM 807 C CA . GLY A 1 107 ? -9.241 15.093 17.572 1.00 94.38 107 GLY A CA 1
ATOM 808 C C . GLY A 1 107 ? -7.977 15.058 16.704 1.00 94.38 107 GLY A C 1
ATOM 809 O O . GLY A 1 107 ? -7.709 16.027 15.995 1.00 94.38 107 GLY A O 1
ATOM 810 N N . ALA A 1 108 ? -7.214 13.962 16.708 1.00 94.19 108 ALA A N 1
ATOM 811 C CA . ALA A 1 108 ? -6.033 13.841 15.868 1.00 94.19 108 ALA A CA 1
ATOM 812 C C . ALA A 1 108 ? -6.403 13.746 14.379 1.00 94.19 108 ALA A C 1
ATOM 814 O O . ALA A 1 108 ? -7.310 13.005 13.982 1.00 94.19 108 ALA A O 1
ATOM 815 N N . ALA A 1 109 ? -5.660 14.475 13.543 1.00 93.00 109 ALA A N 1
ATOM 816 C CA . ALA A 1 109 ? -5.759 14.353 12.096 1.00 93.00 109 ALA A CA 1
ATOM 817 C C . ALA A 1 109 ? -5.372 12.931 11.659 1.00 93.00 109 ALA A C 1
ATOM 819 O O . ALA A 1 109 ? -4.438 12.335 12.197 1.00 93.00 109 ALA A O 1
ATOM 820 N N . ARG A 1 110 ? -6.087 12.388 10.671 1.00 95.62 110 ARG A N 1
ATOM 821 C CA . ARG A 1 110 ? -5.826 11.052 10.128 1.00 95.62 110 ARG A CA 1
ATOM 822 C C . ARG A 1 110 ? -5.350 11.165 8.682 1.00 95.62 110 ARG A C 1
ATOM 824 O O . ARG A 1 110 ? -6.013 11.844 7.897 1.00 95.62 110 ARG A O 1
ATOM 831 N N . PRO A 1 111 ? -4.238 10.510 8.320 1.00 96.81 111 PRO A N 1
ATOM 832 C CA . PRO A 1 111 ? -3.839 10.374 6.931 1.00 96.81 111 PRO A CA 1
ATOM 833 C C . PRO A 1 111 ? -4.923 9.685 6.094 1.00 96.81 111 PRO A C 1
ATOM 835 O O . PRO A 1 111 ? -5.576 8.742 6.551 1.00 96.81 111 PRO A O 1
ATOM 838 N N . GLU A 1 112 ? -5.081 10.133 4.851 1.00 97.75 112 GLU A N 1
ATOM 839 C CA . GLU A 1 112 ? -5.957 9.505 3.862 1.00 97.75 112 GLU A CA 1
ATOM 840 C C . GLU A 1 112 ? -5.180 8.411 3.124 1.00 97.75 112 GLU A C 1
ATOM 842 O O . GLU A 1 112 ? -4.193 8.699 2.438 1.00 97.75 112 GLU A O 1
ATOM 847 N N . ILE A 1 113 ? -5.636 7.161 3.223 1.00 98.00 113 ILE A N 1
ATOM 848 C CA . ILE A 1 113 ? -5.103 6.053 2.425 1.00 98.00 113 ILE A CA 1
ATOM 849 C C . ILE A 1 113 ? -5.932 5.874 1.149 1.00 98.00 113 ILE A C 1
ATOM 851 O O . ILE A 1 113 ? -7.161 5.883 1.182 1.00 98.00 113 ILE A O 1
ATOM 855 N N . LYS A 1 114 ? -5.277 5.672 0.006 1.00 98.06 114 LYS A N 1
ATOM 856 C CA . LYS A 1 114 ? -5.927 5.270 -1.251 1.00 98.06 114 LYS A CA 1
ATOM 857 C C . LYS A 1 114 ? -5.363 3.939 -1.710 1.00 98.06 114 LYS A C 1
ATOM 859 O O . LYS A 1 114 ? -4.148 3.777 -1.780 1.00 98.06 114 LYS A O 1
ATOM 864 N N . LEU A 1 115 ? -6.265 3.018 -2.031 1.00 97.81 115 LEU A N 1
ATOM 865 C CA . LEU A 1 115 ? -5.988 1.686 -2.564 1.00 97.81 115 LEU A CA 1
ATOM 866 C C . LEU A 1 115 ? -6.937 1.412 -3.742 1.00 97.81 115 LEU A C 1
ATOM 868 O O . LEU A 1 115 ? -7.878 2.171 -3.983 1.00 97.81 115 LEU A O 1
ATOM 872 N N . GLY A 1 116 ? -6.725 0.298 -4.442 1.00 92.94 116 GLY A N 1
ATOM 873 C CA . GLY A 1 116 ? -7.643 -0.179 -5.483 1.00 92.94 116 GLY A CA 1
ATOM 874 C C . GLY A 1 116 ? -7.243 0.183 -6.910 1.00 92.94 116 GLY A C 1
ATOM 875 O O . GLY A 1 116 ? -8.109 0.227 -7.782 1.00 92.94 116 GLY A O 1
ATOM 876 N N . MET A 1 117 ? -5.953 0.438 -7.129 1.00 95.00 117 MET A N 1
ATOM 877 C CA . MET A 1 117 ? -5.311 0.416 -8.442 1.00 95.00 117 MET A CA 1
ATOM 878 C C . MET A 1 117 ? -4.346 -0.773 -8.473 1.00 95.00 117 MET A C 1
ATOM 880 O O . MET A 1 117 ? -3.559 -0.950 -7.537 1.00 95.00 117 MET A O 1
ATOM 884 N N . ILE A 1 118 ? -4.436 -1.598 -9.516 1.00 95.56 118 ILE A N 1
ATOM 885 C CA . ILE A 1 118 ? -3.517 -2.710 -9.758 1.00 95.56 118 ILE A CA 1
ATOM 886 C C . ILE A 1 118 ? -2.836 -2.495 -11.111 1.00 95.56 118 ILE A C 1
ATOM 888 O O . ILE A 1 118 ? -3.492 -2.579 -12.148 1.00 95.56 118 ILE A O 1
ATOM 892 N N . ASP A 1 119 ? -1.522 -2.264 -11.113 1.00 92.50 119 ASP A N 1
ATOM 893 C CA . ASP A 1 119 ? -0.722 -2.064 -12.333 1.00 92.50 119 ASP A CA 1
ATOM 894 C C . ASP A 1 119 ? -0.343 -3.404 -12.976 1.00 92.50 119 ASP A C 1
ATOM 896 O O . ASP A 1 119 ? 0.809 -3.831 -13.061 1.00 92.50 119 ASP A O 1
ATOM 900 N N . GLY A 1 120 ? -1.386 -4.135 -13.358 1.00 91.44 120 GLY A N 1
ATOM 901 C CA . GLY A 1 120 ? -1.272 -5.434 -13.988 1.00 91.44 120 GLY A CA 1
ATOM 902 C C . GLY A 1 120 ? -0.910 -6.575 -13.038 1.00 91.44 120 GLY A C 1
ATOM 903 O O . GLY A 1 120 ? -0.960 -6.505 -11.806 1.00 91.44 120 GLY A O 1
ATOM 904 N N . HIS A 1 121 ? -0.609 -7.703 -13.664 1.00 92.06 121 HIS A N 1
ATOM 905 C CA . HIS A 1 121 ? -0.185 -8.913 -12.989 1.00 92.06 121 HIS A CA 1
ATOM 906 C C . HIS A 1 121 ? 0.882 -9.605 -13.819 1.00 92.06 121 HIS A C 1
ATOM 908 O O . HIS A 1 121 ? 1.007 -9.393 -15.024 1.00 92.06 121 HIS A O 1
ATOM 914 N N . ARG A 1 122 ? 1.654 -10.457 -13.159 1.00 90.81 122 ARG A N 1
ATOM 915 C CA . ARG A 1 122 ? 2.711 -11.226 -13.803 1.00 90.81 122 ARG 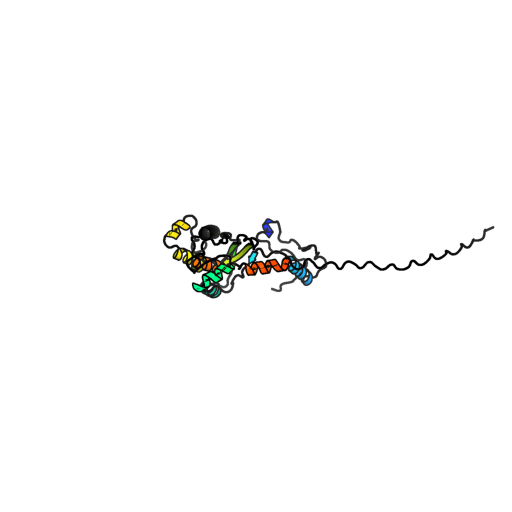A CA 1
ATOM 916 C C . ARG A 1 122 ? 2.775 -12.626 -13.238 1.00 90.81 122 ARG A C 1
ATOM 918 O O . ARG A 1 122 ? 2.556 -12.849 -12.047 1.00 90.81 122 ARG A O 1
ATOM 925 N N . GLU A 1 123 ? 3.128 -13.551 -14.102 1.00 91.69 123 GLU A N 1
ATOM 926 C CA . GLU A 1 123 ? 3.296 -14.951 -13.768 1.00 91.69 123 GLU A CA 1
ATOM 927 C C . GLU A 1 123 ? 4.777 -15.233 -13.524 1.00 91.69 123 GLU A C 1
ATOM 929 O O . GLU A 1 123 ? 5.619 -14.985 -14.387 1.00 91.69 123 GLU A O 1
ATOM 934 N N . LYS A 1 124 ? 5.121 -15.673 -12.311 1.00 87.06 124 LYS A N 1
ATOM 935 C CA . LYS A 1 124 ? 6.506 -15.942 -11.903 1.00 87.06 124 LYS A CA 1
ATOM 936 C C . LYS A 1 124 ? 6.589 -17.136 -10.955 1.00 87.06 124 LYS A C 1
ATOM 938 O O . LYS A 1 124 ? 5.683 -17.349 -10.152 1.00 87.06 124 LYS A O 1
ATOM 943 N N . GLY A 1 125 ? 7.710 -17.850 -11.010 1.00 81.19 125 GLY A N 1
ATOM 944 C CA . GLY A 1 125 ? 8.029 -18.994 -10.150 1.00 81.19 125 GLY A CA 1
ATOM 945 C C . GLY A 1 125 ? 8.384 -20.246 -10.956 1.00 81.19 125 GLY A C 1
ATOM 946 O O . GLY A 1 125 ? 7.845 -20.460 -12.038 1.00 81.19 125 GLY A O 1
ATOM 947 N N . MET A 1 126 ? 9.316 -21.046 -10.434 1.00 79.75 126 MET A N 1
ATOM 948 C CA . MET A 1 126 ? 9.711 -22.363 -10.952 1.00 79.75 126 MET A CA 1
ATOM 949 C C . MET A 1 126 ? 9.893 -23.314 -9.756 1.00 79.75 126 MET A C 1
ATOM 951 O O . MET A 1 126 ? 10.481 -22.889 -8.760 1.00 79.75 126 MET A O 1
ATOM 955 N N . PRO A 1 127 ? 9.412 -24.573 -9.803 1.00 86.94 127 PRO A N 1
ATOM 956 C CA . PRO A 1 127 ? 8.666 -25.206 -10.898 1.00 86.94 127 PRO A CA 1
ATOM 957 C C . PRO A 1 127 ? 7.190 -24.776 -10.977 1.00 86.94 127 PRO A C 1
ATOM 959 O O . PRO A 1 127 ? 6.530 -25.040 -11.976 1.00 86.94 127 PRO A O 1
ATOM 962 N N . TYR A 1 128 ? 6.664 -24.115 -9.941 1.00 89.19 128 TYR A N 1
ATOM 963 C CA . TYR A 1 128 ? 5.272 -23.669 -9.895 1.00 89.19 128 TYR A CA 1
ATOM 964 C C . TYR A 1 128 ? 5.161 -22.191 -10.251 1.00 89.19 128 TYR A C 1
ATOM 966 O O . TYR A 1 128 ? 5.744 -21.334 -9.586 1.00 89.19 128 TYR A O 1
ATOM 974 N N . VAL A 1 129 ? 4.366 -21.901 -11.275 1.00 90.44 129 VAL A N 1
ATOM 975 C CA . VAL A 1 129 ? 4.061 -20.535 -11.692 1.00 90.44 129 VAL A CA 1
ATOM 976 C C . VAL A 1 129 ? 2.975 -19.954 -10.786 1.00 90.44 129 VAL A C 1
ATOM 978 O O . VAL A 1 129 ? 1.969 -20.597 -10.474 1.00 90.44 129 VAL A O 1
ATOM 981 N N . HIS A 1 130 ? 3.181 -18.722 -10.331 1.00 91.38 130 HIS A N 1
ATOM 982 C CA . HIS A 1 130 ? 2.237 -17.990 -9.501 1.00 91.38 130 HIS A CA 1
ATOM 983 C C . HIS A 1 130 ? 1.936 -16.619 -10.096 1.00 91.38 130 HIS A C 1
ATOM 985 O O . HIS A 1 130 ? 2.835 -15.927 -10.567 1.00 91.38 130 HIS A O 1
ATOM 991 N N . THR A 1 131 ? 0.674 -16.202 -10.013 1.00 93.50 131 THR A N 1
ATOM 992 C CA . THR A 1 131 ? 0.247 -14.850 -10.379 1.00 93.50 131 THR A CA 1
ATOM 993 C C . THR A 1 131 ? 0.510 -13.876 -9.231 1.00 93.50 131 THR A C 1
ATOM 995 O O . THR A 1 131 ? 0.030 -14.074 -8.108 1.00 93.50 131 THR A O 1
ATOM 998 N N . TRP A 1 132 ? 1.247 -12.812 -9.532 1.00 94.19 132 TRP A N 1
ATOM 999 C CA . TRP A 1 132 ? 1.535 -11.693 -8.641 1.00 94.19 132 TRP A CA 1
ATOM 1000 C C . TRP A 1 132 ? 0.832 -10.444 -9.155 1.00 94.19 132 TRP A C 1
ATOM 1002 O O . TRP A 1 132 ? 0.929 -10.137 -10.340 1.00 94.19 132 TRP A O 1
ATOM 1012 N N . TYR A 1 133 ? 0.146 -9.737 -8.264 1.00 95.00 133 TYR A N 1
ATOM 1013 C CA . TYR A 1 133 ? -0.566 -8.495 -8.550 1.00 95.00 133 TYR A CA 1
ATOM 1014 C C . TYR A 1 133 ? 0.261 -7.317 -8.041 1.00 95.00 133 TYR A C 1
ATOM 1016 O O . TYR A 1 133 ? 0.677 -7.337 -6.879 1.00 95.00 133 TYR A O 1
ATOM 1024 N N . ALA A 1 134 ? 0.485 -6.313 -8.889 1.00 95.56 134 ALA A N 1
ATOM 1025 C CA . ALA A 1 134 ? 1.172 -5.076 -8.532 1.00 95.56 134 ALA A CA 1
ATOM 1026 C C . ALA A 1 134 ? 0.182 -4.085 -7.920 1.00 95.56 134 ALA A C 1
ATOM 1028 O O . ALA A 1 134 ? -0.521 -3.366 -8.618 1.00 95.56 134 ALA A O 1
ATOM 1029 N N . LEU A 1 135 ? 0.083 -4.091 -6.595 1.00 97.00 135 LEU A N 1
ATOM 1030 C CA . LEU A 1 135 ? -0.867 -3.273 -5.851 1.00 97.00 135 LEU A CA 1
ATOM 1031 C C . LEU A 1 135 ? -0.295 -1.880 -5.638 1.00 97.00 135 LEU A C 1
ATOM 1033 O O . LEU A 1 135 ? 0.819 -1.750 -5.131 1.00 97.00 135 LEU A O 1
ATOM 1037 N N . HIS A 1 136 ? -1.071 -0.853 -5.965 1.00 96.62 136 HIS A N 1
ATOM 1038 C CA . HIS A 1 136 ? -0.701 0.530 -5.697 1.00 96.62 136 HIS A CA 1
ATOM 1039 C C . HIS A 1 136 ? -1.374 1.024 -4.422 1.00 96.62 136 HIS A C 1
ATOM 1041 O O . HIS A 1 136 ? -2.573 0.817 -4.199 1.00 96.62 136 HIS A O 1
ATOM 1047 N N . GLY A 1 137 ? -0.589 1.714 -3.603 1.00 97.19 137 GLY A N 1
ATOM 1048 C CA . GLY A 1 137 ? -1.064 2.446 -2.445 1.00 97.19 137 GLY A CA 1
ATOM 1049 C C . GLY A 1 137 ? -0.599 3.891 -2.487 1.00 97.19 137 GLY A C 1
ATOM 1050 O O . GLY A 1 137 ? 0.443 4.217 -3.057 1.00 97.19 137 GLY A O 1
ATOM 1051 N N . SER A 1 138 ? -1.380 4.779 -1.881 1.00 96.62 138 SER A N 1
ATOM 1052 C CA . SER A 1 138 ? -0.883 6.102 -1.522 1.00 96.62 138 SER A CA 1
ATOM 1053 C C . SER A 1 138 ? -1.404 6.547 -0.169 1.00 96.62 138 SER A C 1
ATOM 1055 O O . SER A 1 138 ? -2.515 6.182 0.210 1.00 96.62 138 SER A O 1
ATOM 1057 N N . LEU A 1 139 ? -0.612 7.355 0.524 1.00 96.56 139 LEU A N 1
ATOM 1058 C CA . LEU A 1 139 ? -0.921 7.915 1.827 1.00 96.56 139 LEU A CA 1
ATOM 1059 C C . LEU A 1 139 ? -0.718 9.424 1.754 1.00 96.56 139 LEU A C 1
ATOM 1061 O O . LEU A 1 139 ? 0.339 9.886 1.318 1.00 96.56 139 LEU A O 1
ATOM 1065 N N . THR A 1 140 ? -1.741 10.178 2.144 1.00 95.88 140 THR A N 1
ATOM 1066 C CA . THR A 1 140 ? -1.707 11.642 2.169 1.00 95.88 140 THR A CA 1
ATOM 1067 C C . THR A 1 140 ? -1.861 12.117 3.602 1.00 95.88 140 THR A C 1
ATOM 1069 O O . THR A 1 140 ? -2.892 11.872 4.227 1.00 95.88 140 THR A O 1
ATOM 1072 N N . THR A 1 141 ? -0.860 12.825 4.114 1.00 94.25 141 THR A N 1
ATOM 1073 C CA . THR A 1 141 ? -0.903 13.428 5.448 1.00 94.25 141 THR A CA 1
ATOM 1074 C C . THR A 1 141 ? -1.293 14.894 5.317 1.00 94.25 141 THR A C 1
ATOM 1076 O O . THR A 1 141 ? -0.695 15.640 4.537 1.00 94.25 141 THR A O 1
ATOM 1079 N N . ALA A 1 142 ? -2.317 15.307 6.067 1.00 92.25 142 ALA A N 1
ATOM 1080 C CA . ALA A 1 142 ? -2.760 16.695 6.095 1.00 92.25 142 ALA A CA 1
ATOM 1081 C C . ALA A 1 142 ? -1.638 17.619 6.593 1.00 92.25 142 ALA A C 1
ATOM 1083 O O . ALA A 1 142 ? -0.855 17.249 7.470 1.00 92.25 142 ALA A O 1
ATOM 1084 N N . ALA A 1 143 ? -1.573 18.829 6.036 1.00 88.56 143 ALA A N 1
ATOM 1085 C CA . ALA A 1 143 ? -0.636 19.837 6.507 1.00 88.56 143 ALA A CA 1
ATOM 1086 C C . ALA A 1 143 ? -0.972 20.237 7.952 1.00 88.56 143 ALA A C 1
ATOM 1088 O O . ALA A 1 143 ? -2.136 20.457 8.293 1.00 88.56 143 ALA A O 1
ATOM 1089 N N . THR A 1 144 ? 0.054 20.360 8.788 1.00 86.94 144 THR A N 1
ATOM 1090 C CA . THR A 1 144 ? -0.052 20.987 10.111 1.00 86.94 144 THR A CA 1
ATOM 1091 C C . THR A 1 144 ? 0.620 22.355 10.060 1.00 86.94 144 THR A C 1
ATOM 1093 O O . THR A 1 144 ? 1.338 22.659 9.109 1.00 86.94 144 THR A O 1
ATOM 1096 N N . ALA A 1 145 ? 0.436 23.190 11.087 1.00 88.75 145 ALA A N 1
ATOM 1097 C CA . ALA A 1 145 ? 1.064 24.516 11.145 1.00 88.75 145 ALA A CA 1
ATOM 1098 C C . ALA A 1 145 ? 2.598 24.484 10.953 1.00 88.75 145 ALA A C 1
ATOM 1100 O O . ALA A 1 145 ? 3.188 25.484 10.554 1.00 88.75 145 ALA A O 1
ATOM 1101 N N . SER A 1 146 ? 3.237 23.340 11.216 1.00 85.19 146 SER A N 1
ATOM 1102 C CA . SER A 1 146 ? 4.687 23.152 11.112 1.00 85.19 146 SER A CA 1
ATOM 1103 C C . SER A 1 146 ? 5.118 22.211 9.983 1.00 85.19 146 SER A C 1
ATOM 1105 O O . SER A 1 146 ? 6.318 22.050 9.776 1.00 85.19 146 SER A O 1
ATOM 1107 N N . GLN A 1 147 ? 4.188 21.573 9.262 1.00 84.81 147 GLN A N 1
ATOM 1108 C CA . GLN A 1 147 ? 4.521 20.532 8.288 1.00 84.81 147 GLN A CA 1
ATOM 1109 C C . GLN A 1 147 ? 3.712 20.676 6.999 1.00 84.81 147 GLN A C 1
ATOM 1111 O O . GLN A 1 147 ? 2.484 20.735 7.015 1.00 84.81 147 GLN A O 1
ATOM 1116 N N . VAL A 1 148 ? 4.420 20.679 5.868 1.00 86.88 148 VAL A N 1
ATOM 1117 C CA . VAL A 1 148 ? 3.813 20.670 4.532 1.00 86.88 148 VAL A CA 1
ATOM 1118 C C . VAL A 1 148 ? 3.075 19.348 4.316 1.00 86.88 148 VAL A C 1
ATOM 1120 O O . VAL A 1 148 ? 3.548 18.295 4.750 1.00 86.88 148 VAL A O 1
ATOM 1123 N N . SER A 1 149 ? 1.930 19.392 3.630 1.00 88.56 149 SER A N 1
ATOM 1124 C CA . SER A 1 149 ? 1.222 18.180 3.212 1.00 88.56 149 SER A CA 1
ATOM 1125 C C . SER A 1 149 ? 2.164 17.265 2.438 1.00 88.56 149 SER A C 1
ATOM 1127 O O . SER A 1 149 ? 2.729 17.673 1.419 1.00 88.56 149 SER A O 1
ATOM 1129 N N . SER A 1 150 ? 2.307 16.029 2.897 1.00 90.62 150 SER A N 1
ATOM 1130 C CA . SER A 1 150 ? 3.084 15.013 2.201 1.00 90.62 150 SER A CA 1
ATOM 1131 C C . SER A 1 150 ? 2.150 13.995 1.565 1.00 90.62 150 SER A C 1
ATOM 1133 O O . SER A 1 150 ? 1.142 13.584 2.143 1.00 90.62 150 SER A O 1
ATOM 1135 N N . ARG A 1 151 ? 2.495 13.589 0.344 1.00 92.62 151 ARG A N 1
ATOM 1136 C CA . ARG A 1 151 ? 1.869 12.466 -0.341 1.00 92.62 151 ARG A CA 1
ATOM 1137 C C . ARG A 1 151 ? 2.947 11.470 -0.697 1.00 92.62 151 ARG A C 1
ATOM 1139 O O . ARG A 1 151 ? 3.942 11.829 -1.320 1.00 92.62 151 ARG A O 1
ATOM 1146 N N . VAL A 1 152 ? 2.704 10.223 -0.336 1.00 92.94 152 VAL A N 1
ATOM 1147 C CA . VAL A 1 152 ? 3.582 9.111 -0.666 1.00 92.94 152 VAL A CA 1
ATOM 1148 C C . VAL A 1 152 ? 2.803 8.104 -1.482 1.00 92.94 152 VAL A C 1
ATOM 1150 O O . VAL A 1 152 ? 1.666 7.791 -1.136 1.00 92.94 152 VAL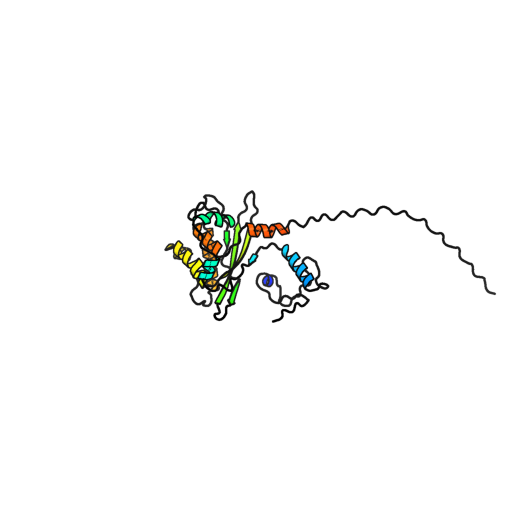 A O 1
ATOM 1153 N N . ARG A 1 153 ? 3.394 7.594 -2.562 1.00 93.94 153 ARG A N 1
ATOM 1154 C CA . ARG A 1 153 ? 2.843 6.483 -3.336 1.00 93.94 153 ARG A CA 1
ATOM 1155 C C . ARG A 1 153 ? 3.826 5.325 -3.298 1.00 93.94 153 ARG A C 1
ATOM 1157 O O . ARG A 1 153 ? 5.038 5.523 -3.224 1.00 93.94 153 ARG A O 1
ATOM 1164 N N . TRP A 1 154 ? 3.303 4.114 -3.337 1.00 95.81 154 TRP A N 1
ATOM 1165 C CA . TRP A 1 154 ? 4.121 2.917 -3.405 1.00 95.81 154 TRP A CA 1
ATOM 1166 C C . TRP A 1 154 ? 3.429 1.824 -4.204 1.00 95.81 154 TRP A C 1
ATOM 1168 O O . TRP A 1 154 ? 2.206 1.816 -4.362 1.00 95.81 154 TRP A O 1
ATOM 1178 N N . GLN A 1 155 ? 4.239 0.883 -4.665 1.00 95.38 155 GLN A N 1
ATOM 1179 C CA . GLN A 1 155 ? 3.811 -0.353 -5.284 1.00 95.38 155 GLN A CA 1
ATOM 1180 C C . GLN A 1 155 ? 4.354 -1.525 -4.491 1.00 95.38 155 GLN A C 1
ATOM 1182 O O . GLN A 1 155 ? 5.517 -1.544 -4.090 1.00 95.38 155 GLN A O 1
ATOM 1187 N N . VAL A 1 156 ? 3.509 -2.525 -4.294 1.00 96.00 156 VAL A N 1
ATOM 1188 C CA . VAL A 1 156 ? 3.879 -3.769 -3.635 1.00 96.00 156 VAL A CA 1
ATOM 1189 C C . VAL A 1 156 ? 3.270 -4.942 -4.377 1.00 96.00 156 VAL A C 1
ATOM 1191 O O . VAL A 1 156 ? 2.158 -4.860 -4.891 1.00 96.00 156 VAL A O 1
ATOM 1194 N N . GLU A 1 157 ? 3.986 -6.057 -4.429 1.00 95.44 157 GLU A N 1
ATOM 1195 C CA . GLU A 1 157 ? 3.532 -7.225 -5.173 1.00 95.44 157 GLU A CA 1
ATOM 1196 C C . GLU A 1 157 ? 3.100 -8.347 -4.251 1.00 95.44 157 GLU A C 1
ATOM 1198 O O . GLU A 1 157 ? 3.810 -8.730 -3.316 1.00 95.44 157 GLU A O 1
ATOM 1203 N N . ARG A 1 158 ? 1.897 -8.864 -4.507 1.00 96.12 158 ARG A N 1
ATOM 1204 C CA . ARG A 1 158 ? 1.257 -9.882 -3.672 1.00 96.12 158 ARG A CA 1
ATOM 1205 C C . ARG A 1 158 ? 0.572 -10.933 -4.518 1.00 96.12 158 ARG A C 1
ATOM 1207 O O . ARG A 1 158 ? -0.007 -10.640 -5.562 1.00 96.12 158 ARG A O 1
ATOM 1214 N N . ARG A 1 159 ? 0.580 -12.171 -4.032 1.00 95.69 159 ARG A N 1
ATOM 1215 C CA . ARG A 1 159 ? -0.269 -13.234 -4.570 1.00 95.69 159 ARG A CA 1
ATOM 1216 C C . ARG A 1 159 ? -1.685 -13.091 -4.028 1.00 95.69 159 ARG A C 1
ATOM 1218 O O . ARG A 1 159 ? -1.899 -12.586 -2.927 1.00 95.69 159 ARG A O 1
ATOM 1225 N N . LEU A 1 160 ? -2.648 -13.677 -4.734 1.00 96.00 160 LEU A N 1
ATOM 1226 C CA . LEU A 1 160 ? -4.014 -13.794 -4.221 1.00 96.00 160 LEU A CA 1
ATOM 1227 C C . LEU A 1 160 ? -4.075 -14.558 -2.884 1.00 96.00 160 LEU A C 1
ATOM 1229 O O . LEU A 1 160 ? -4.885 -14.227 -2.025 1.00 96.00 160 LEU A O 1
ATOM 1233 N N . ALA A 1 161 ? -3.204 -15.555 -2.688 1.00 95.75 161 ALA A N 1
ATOM 1234 C CA . ALA A 1 161 ? -3.096 -16.285 -1.423 1.00 95.75 161 ALA A CA 1
ATOM 1235 C C . ALA A 1 161 ? -2.613 -15.388 -0.270 1.00 95.75 161 ALA A C 1
ATOM 1237 O O . ALA A 1 161 ? -3.187 -15.441 0.814 1.00 95.75 161 ALA A O 1
ATOM 1238 N N . HIS A 1 162 ? -1.622 -14.524 -0.523 1.00 96.38 162 HIS A N 1
ATOM 1239 C CA . HIS A 1 162 ? -1.148 -13.532 0.448 1.00 96.38 162 HIS A CA 1
ATOM 1240 C C . HIS A 1 162 ? -2.259 -12.551 0.816 1.00 96.38 162 HIS A C 1
ATOM 1242 O O . HIS A 1 162 ? -2.529 -12.345 1.993 1.00 96.38 162 HIS A O 1
ATOM 1248 N N . LEU A 1 163 ? -2.945 -12.000 -0.191 1.00 97.31 163 LEU A N 1
ATOM 1249 C CA . LEU A 1 163 ? -4.062 -11.077 0.017 1.00 97.31 163 LEU A CA 1
ATOM 1250 C C . LEU A 1 163 ? -5.201 -11.720 0.803 1.00 97.31 163 LEU A C 1
ATOM 1252 O O . LEU A 1 163 ? -5.812 -11.059 1.634 1.00 97.31 163 LEU A O 1
ATOM 1256 N N . ARG A 1 164 ? -5.487 -13.002 0.561 1.00 97.69 164 ARG A N 1
ATOM 1257 C CA . ARG A 1 164 ? -6.533 -13.707 1.296 1.00 97.69 164 ARG A CA 1
ATOM 1258 C C . ARG A 1 164 ? -6.144 -13.894 2.765 1.00 97.69 164 ARG A C 1
ATOM 1260 O O . ARG A 1 164 ? -6.802 -13.344 3.638 1.00 97.69 164 ARG A O 1
ATOM 1267 N N . ALA A 1 165 ? -5.032 -14.583 3.012 1.00 97.25 165 ALA A N 1
ATOM 1268 C CA . ALA A 1 165 ? -4.651 -15.014 4.354 1.00 97.25 165 ALA A CA 1
ATOM 1269 C C . ALA A 1 165 ? -4.179 -13.872 5.268 1.00 97.25 165 ALA A C 1
ATOM 1271 O O . ALA A 1 165 ? -4.427 -13.905 6.468 1.00 97.25 165 ALA A O 1
ATOM 1272 N N . MET A 1 166 ? -3.489 -12.866 4.720 1.00 97.50 166 MET A N 1
ATOM 1273 C CA . MET A 1 166 ? -2.831 -11.826 5.524 1.00 97.50 166 MET A CA 1
ATOM 1274 C C . MET A 1 166 ? -3.549 -10.476 5.503 1.00 97.50 166 MET A C 1
ATOM 1276 O O . MET A 1 166 ? -3.155 -9.582 6.244 1.00 97.50 166 MET A O 1
ATOM 1280 N N . LEU A 1 167 ? -4.577 -10.306 4.666 1.00 98.00 167 LEU A N 1
ATOM 1281 C CA . LEU A 1 167 ? -5.306 -9.042 4.560 1.00 98.00 167 LEU A CA 1
ATOM 1282 C C . LEU A 1 167 ? -6.821 -9.244 4.650 1.00 98.00 167 LEU A C 1
ATOM 1284 O O . LEU A 1 167 ? -7.450 -8.736 5.573 1.00 98.00 167 LEU A O 1
ATOM 1288 N N . HIS A 1 168 ? -7.412 -10.010 3.736 1.00 98.44 168 HIS A N 1
ATOM 1289 C CA . HIS A 1 168 ? -8.856 -10.235 3.701 1.00 98.44 168 HIS A CA 1
ATOM 1290 C C . HIS A 1 168 ? -9.375 -10.975 4.935 1.00 98.44 168 HIS A C 1
ATOM 1292 O O . HIS A 1 168 ? -10.312 -10.497 5.570 1.00 98.44 168 HIS A O 1
ATOM 1298 N N . ASP A 1 169 ? -8.788 -12.122 5.282 1.00 98.19 169 ASP A N 1
ATOM 1299 C CA . ASP A 1 169 ? -9.276 -12.953 6.384 1.00 98.19 169 ASP A CA 1
ATOM 1300 C C . ASP A 1 169 ? -9.149 -12.232 7.742 1.00 98.19 169 ASP A C 1
ATOM 1302 O O . ASP A 1 169 ? -10.133 -12.232 8.486 1.00 98.19 169 ASP A O 1
ATOM 1306 N N . PRO A 1 170 ? -8.042 -11.518 8.054 1.00 98.06 170 PRO A N 1
ATOM 1307 C CA . PRO A 1 170 ? -7.964 -10.664 9.241 1.00 98.06 170 PRO A CA 1
ATOM 1308 C C . PRO A 1 170 ? -9.013 -9.546 9.269 1.00 98.06 170 PRO A C 1
ATOM 1310 O O . PRO A 1 170 ? -9.652 -9.341 10.300 1.00 98.06 170 PRO A O 1
ATOM 1313 N N . VAL A 1 171 ? -9.235 -8.849 8.146 1.00 98.06 171 VAL A N 1
ATOM 1314 C CA . VAL A 1 171 ? -10.262 -7.794 8.043 1.00 98.06 171 VAL A CA 1
ATOM 1315 C C . VAL A 1 171 ? -11.658 -8.373 8.267 1.00 98.06 171 VAL A C 1
ATOM 1317 O O . VAL A 1 171 ? -12.443 -7.821 9.035 1.00 98.06 171 VAL A O 1
ATOM 1320 N N . LYS A 1 172 ? -11.961 -9.514 7.642 1.00 98.31 172 LYS A N 1
ATOM 1321 C CA . LYS A 1 172 ? -13.242 -10.205 7.795 1.00 98.31 172 LYS A CA 1
ATOM 1322 C C . LYS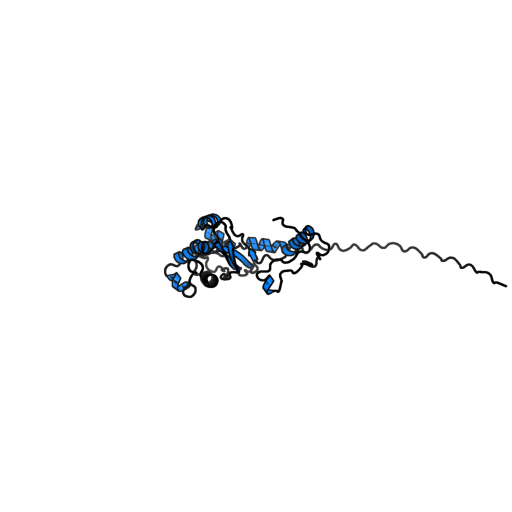 A 1 172 ? -13.464 -10.689 9.226 1.00 98.31 172 LYS A C 1
ATOM 1324 O O . LYS A 1 172 ? -14.552 -10.509 9.762 1.00 98.31 172 LYS A O 1
ATOM 1329 N N . CYS A 1 173 ? -12.436 -11.257 9.853 1.00 97.94 173 CYS A N 1
ATOM 1330 C CA . CYS A 1 173 ? -12.479 -11.687 11.248 1.00 97.94 173 CYS A CA 1
ATOM 1331 C C . CYS A 1 173 ? -12.760 -10.509 12.194 1.00 97.94 173 CYS A C 1
ATOM 1333 O O . CYS A 1 173 ? -13.632 -10.608 13.053 1.00 97.94 173 CYS A O 1
ATOM 1335 N N . ALA A 1 174 ? -12.079 -9.377 11.994 1.00 96.94 174 ALA A N 1
ATOM 1336 C CA . ALA A 1 174 ? -12.243 -8.188 12.825 1.00 96.94 174 ALA A CA 1
ATOM 1337 C C . ALA A 1 174 ? -13.625 -7.526 12.689 1.00 96.94 174 ALA A C 1
ATOM 1339 O O . ALA A 1 174 ? -14.142 -6.998 13.669 1.00 96.94 174 ALA A O 1
ATOM 1340 N N . LEU A 1 175 ? -14.217 -7.549 11.490 1.00 96.75 175 LEU A N 1
ATOM 1341 C CA . LEU A 1 175 ? -15.550 -6.992 11.230 1.00 96.75 175 LEU A CA 1
ATOM 1342 C C . LEU A 1 175 ? -16.690 -7.918 11.670 1.00 96.75 175 LEU A C 1
ATOM 1344 O O . LEU A 1 175 ? -17.783 -7.450 11.981 1.00 96.75 175 LEU A O 1
ATOM 1348 N N . GLY A 1 176 ? -16.466 -9.233 11.679 1.00 97.44 176 GLY A N 1
ATOM 1349 C CA . GLY A 1 176 ? -17.493 -10.205 12.036 1.00 97.44 176 GLY A CA 1
ATOM 1350 C C . GLY A 1 176 ? -18.743 -10.060 11.161 1.00 97.44 176 GLY A C 1
ATOM 1351 O O . GLY A 1 176 ? -18.685 -10.258 9.949 1.00 97.44 176 GLY A O 1
ATOM 1352 N N . LYS A 1 177 ? -19.878 -9.725 11.786 1.00 97.12 177 LYS A N 1
ATOM 1353 C CA . LYS A 1 177 ? -21.181 -9.585 11.109 1.00 97.12 177 LYS A CA 1
ATOM 1354 C C . LYS A 1 177 ? -21.277 -8.324 10.246 1.00 97.12 177 LYS A C 1
ATOM 1356 O O . LYS A 1 177 ? -22.001 -8.334 9.258 1.00 97.12 177 LYS A O 1
ATOM 1361 N N . ASP A 1 178 ? -20.494 -7.296 10.561 1.00 96.56 178 ASP A N 1
ATOM 1362 C CA . ASP A 1 178 ? -20.535 -6.004 9.865 1.00 96.56 178 ASP A CA 1
ATOM 1363 C C . ASP A 1 178 ? -19.782 -6.047 8.521 1.00 96.56 178 ASP A C 1
ATOM 1365 O O . ASP A 1 178 ? -19.785 -5.078 7.758 1.00 96.56 178 ASP A O 1
ATOM 1369 N N . TYR A 1 179 ? -19.111 -7.167 8.214 1.00 97.94 179 TYR A N 1
ATOM 1370 C CA . TYR A 1 179 ? -18.348 -7.328 6.977 1.00 97.94 179 TYR A CA 1
ATOM 1371 C C . TYR A 1 179 ? -19.242 -7.198 5.744 1.00 97.94 179 TYR A C 1
ATOM 1373 O O . TYR A 1 179 ? -18.897 -6.468 4.815 1.00 97.94 179 TYR A O 1
ATOM 1381 N N . ASP A 1 180 ? -20.391 -7.876 5.741 1.00 97.19 180 ASP A N 1
ATOM 1382 C CA . ASP A 1 180 ? -21.283 -7.877 4.582 1.00 97.19 180 ASP A CA 1
ATOM 1383 C C . ASP A 1 180 ? -21.886 -6.489 4.345 1.00 97.19 180 ASP A C 1
ATOM 1385 O O . ASP A 1 180 ? -22.029 -6.088 3.197 1.00 97.19 180 ASP A O 1
ATOM 1389 N N . GLU A 1 181 ? -22.138 -5.703 5.396 1.00 95.44 181 GLU A N 1
ATOM 1390 C CA . GLU A 1 181 ? -22.581 -4.310 5.264 1.00 95.44 181 GLU A CA 1
ATOM 1391 C C . GLU A 1 181 ? -21.481 -3.410 4.685 1.00 95.44 181 GLU A C 1
ATOM 1393 O O . GLU A 1 181 ? -21.734 -2.602 3.790 1.00 95.44 181 GLU A O 1
ATOM 1398 N N . CYS A 1 182 ? -20.240 -3.564 5.161 1.00 95.38 182 CYS A N 1
ATOM 1399 C CA . CYS A 1 182 ? -19.112 -2.749 4.707 1.00 95.38 182 CYS A CA 1
ATOM 1400 C C . CYS A 1 182 ? -18.665 -3.085 3.272 1.00 95.38 182 CYS A C 1
ATOM 1402 O O . CYS A 1 182 ? -18.154 -2.209 2.573 1.00 95.38 182 CYS A O 1
ATOM 1404 N N . PHE A 1 183 ? -18.844 -4.336 2.832 1.00 97.12 183 PHE A N 1
ATOM 1405 C CA . PHE A 1 183 ? -18.338 -4.856 1.554 1.00 97.12 183 PHE A CA 1
ATOM 1406 C C . PHE A 1 183 ? -19.441 -5.387 0.621 1.00 97.12 183 PHE A C 1
ATOM 1408 O O . PHE A 1 183 ? -19.135 -6.095 -0.341 1.00 97.12 183 PHE A O 1
ATOM 1415 N N . ALA A 1 184 ? -20.708 -5.012 0.846 1.00 95.81 184 ALA A N 1
ATOM 1416 C CA . ALA A 1 184 ? -21.869 -5.485 0.079 1.00 95.81 184 ALA A CA 1
ATOM 1417 C C . ALA A 1 184 ? -21.704 -5.333 -1.443 1.00 95.81 184 ALA A C 1
ATOM 1419 O O . ALA A 1 184 ? -22.092 -6.204 -2.215 1.00 95.81 184 ALA A O 1
ATOM 1420 N N . SER A 1 185 ? -21.114 -4.219 -1.884 1.00 95.81 185 SER A N 1
ATOM 1421 C CA . SER A 1 185 ? -20.904 -3.898 -3.301 1.00 95.81 185 SER A CA 1
ATOM 1422 C C . SER A 1 185 ? -19.534 -4.324 -3.837 1.00 95.81 185 SER A C 1
ATOM 1424 O O . SER A 1 185 ? -19.252 -4.148 -5.022 1.00 95.81 185 SER A O 1
ATOM 1426 N N . ALA A 1 186 ? -18.668 -4.874 -2.984 1.00 97.31 186 ALA A N 1
ATOM 1427 C CA . ALA A 1 186 ? -17.265 -5.111 -3.287 1.00 97.31 186 ALA A CA 1
ATOM 1428 C C . ALA A 1 186 ? -16.783 -6.424 -2.661 1.00 97.31 186 ALA A C 1
ATOM 1430 O O . ALA A 1 186 ? -15.966 -6.424 -1.747 1.00 97.31 186 ALA A O 1
ATOM 1431 N N . HIS A 1 187 ? -17.276 -7.561 -3.157 1.00 96.81 187 HIS A N 1
ATOM 1432 C CA . HIS A 1 187 ? -16.832 -8.873 -2.685 1.00 96.81 187 HIS A CA 1
ATOM 1433 C C . HIS A 1 187 ? -15.371 -9.161 -3.046 1.00 96.81 187 HIS A C 1
ATOM 1435 O O . HIS A 1 187 ? -14.914 -8.865 -4.155 1.00 96.81 187 HIS A O 1
ATOM 1441 N N . PHE A 1 188 ? -14.662 -9.832 -2.136 1.00 98.00 188 PHE A N 1
ATOM 1442 C CA . PHE A 1 188 ? -13.307 -10.303 -2.399 1.00 98.00 188 PHE A CA 1
ATOM 1443 C C . PHE A 1 188 ? -13.268 -11.290 -3.574 1.00 98.00 188 PHE A C 1
ATOM 1445 O O . PHE A 1 188 ? -14.228 -12.016 -3.847 1.00 98.00 188 PHE A O 1
ATOM 1452 N N . ALA A 1 189 ? -12.140 -11.330 -4.284 1.00 96.38 189 ALA A N 1
ATOM 1453 C CA . ALA A 1 189 ? -11.979 -12.207 -5.434 1.00 96.38 189 ALA A CA 1
ATOM 1454 C C . ALA A 1 189 ? -12.096 -13.699 -5.062 1.00 96.38 189 ALA A C 1
ATOM 1456 O O . ALA A 1 189 ? -11.671 -14.138 -3.989 1.00 96.38 189 ALA A O 1
ATOM 1457 N N . HIS A 1 190 ? -12.639 -14.497 -5.985 1.00 93.69 190 HIS A N 1
ATOM 1458 C CA . HIS A 1 190 ? -12.767 -15.948 -5.832 1.00 93.69 190 HIS A CA 1
ATOM 1459 C C . HIS A 1 190 ? -11.409 -16.660 -5.894 1.00 93.69 190 HIS A C 1
ATOM 1461 O O . HIS A 1 190 ? -10.375 -16.068 -6.201 1.00 93.69 190 HIS A O 1
ATOM 1467 N N . HIS A 1 191 ? -11.388 -17.951 -5.573 1.00 90.00 191 HIS A N 1
ATOM 1468 C CA . HIS A 1 191 ? -10.206 -18.784 -5.784 1.00 90.00 191 HIS A CA 1
ATOM 1469 C C . HIS A 1 191 ? -9.943 -18.989 -7.290 1.00 90.00 191 HIS A C 1
ATOM 1471 O O . HIS A 1 191 ? -10.835 -18.796 -8.110 1.00 90.00 191 HIS A O 1
ATOM 1477 N N . ALA A 1 192 ? -8.711 -19.370 -7.637 1.00 80.50 192 ALA A N 1
ATOM 1478 C CA . ALA A 1 192 ? -8.272 -19.733 -8.994 1.00 80.50 192 ALA A CA 1
ATOM 1479 C C . ALA A 1 192 ? -8.210 -18.618 -10.061 1.00 80.50 192 ALA A C 1
ATOM 1481 O O . ALA A 1 192 ? -7.844 -18.903 -11.193 1.00 80.50 192 ALA A O 1
ATOM 1482 N N . GLY A 1 193 ? -8.481 -17.356 -9.717 1.00 79.94 193 GLY A N 1
ATOM 1483 C CA . GLY A 1 193 ? -8.210 -16.228 -10.614 1.00 79.94 193 GLY A CA 1
ATOM 1484 C C . GLY A 1 193 ? -9.051 -16.180 -11.903 1.00 79.94 193 GLY A C 1
ATOM 1485 O O . GLY A 1 193 ? -8.475 -15.956 -12.965 1.00 79.94 193 GLY A O 1
ATOM 1486 N N . PRO A 1 194 ? -10.388 -16.367 -11.864 1.00 84.81 194 PRO A N 1
ATOM 1487 C CA . PRO A 1 194 ? -11.218 -16.239 -13.063 1.00 84.81 194 PRO A CA 1
ATOM 1488 C C . PRO A 1 194 ? -11.116 -14.829 -13.683 1.00 84.81 194 PRO A C 1
ATOM 1490 O O . PRO A 1 194 ? -10.725 -13.875 -12.990 1.00 84.81 194 PRO A O 1
ATOM 1493 N N . PRO A 1 195 ? -11.513 -14.654 -14.959 1.00 89.38 195 PRO A N 1
ATOM 1494 C CA . PRO A 1 195 ? -11.608 -13.338 -15.587 1.00 89.38 195 PRO A CA 1
ATOM 1495 C C . PRO A 1 195 ? -12.333 -12.327 -14.686 1.00 89.38 195 PRO A C 1
ATOM 1497 O O . PRO A 1 195 ? -13.371 -12.628 -14.097 1.00 89.38 195 PRO A O 1
ATOM 1500 N N . GLY A 1 196 ? -11.755 -11.133 -14.535 1.00 94.88 196 GLY A N 1
ATOM 1501 C CA . GLY A 1 196 ? -12.278 -10.090 -13.643 1.00 94.88 196 GLY A CA 1
ATOM 1502 C C . GLY A 1 196 ? -11.759 -10.138 -12.200 1.00 94.88 196 GLY A C 1
ATOM 1503 O O . GLY A 1 196 ? -12.168 -9.309 -11.388 1.00 94.88 196 GLY A O 1
ATOM 1504 N N . THR A 1 197 ? -10.834 -11.047 -11.867 1.00 95.25 197 THR A N 1
ATOM 1505 C CA . THR A 1 197 ? -10.176 -11.076 -10.545 1.00 95.25 197 THR A CA 1
ATOM 1506 C C . THR A 1 197 ? -9.535 -9.736 -10.191 1.00 95.25 197 THR A C 1
ATOM 1508 O O . THR A 1 197 ? -9.759 -9.242 -9.089 1.00 95.25 197 THR A O 1
ATOM 1511 N N . THR A 1 198 ? -8.825 -9.104 -11.131 1.00 95.38 198 THR A N 1
ATOM 1512 C CA . THR A 1 198 ? -8.226 -7.774 -10.931 1.00 95.38 198 THR A CA 1
ATOM 1513 C C . THR A 1 198 ? -9.281 -6.731 -10.565 1.00 95.38 198 THR A C 1
ATOM 1515 O O . THR A 1 198 ? -9.160 -6.092 -9.529 1.00 95.38 198 THR A O 1
ATOM 1518 N N . MET A 1 199 ? -10.367 -6.631 -11.338 1.00 95.75 199 MET A N 1
ATOM 1519 C CA . MET A 1 199 ? -11.452 -5.673 -11.087 1.00 95.75 199 MET A CA 1
ATOM 1520 C C . MET A 1 199 ? -12.112 -5.884 -9.715 1.00 95.75 199 MET A C 1
ATOM 1522 O O . MET A 1 199 ? -12.418 -4.921 -9.015 1.00 95.75 199 MET A O 1
ATOM 1526 N N . ARG A 1 200 ? -12.305 -7.144 -9.296 1.00 97.25 200 ARG A N 1
ATOM 1527 C CA . ARG A 1 200 ? -12.835 -7.469 -7.961 1.00 97.25 200 ARG A CA 1
ATOM 1528 C C . ARG A 1 200 ? -11.866 -7.078 -6.848 1.00 97.25 200 ARG A C 1
ATOM 1530 O O . ARG A 1 200 ? -12.298 -6.505 -5.853 1.00 97.25 200 ARG A O 1
ATOM 1537 N N . LEU A 1 201 ? -10.572 -7.364 -7.010 1.00 97.69 201 LEU A N 1
ATOM 1538 C CA . LEU A 1 201 ? -9.546 -6.961 -6.045 1.00 97.69 201 LEU A CA 1
ATOM 1539 C C . LEU A 1 201 ? -9.463 -5.441 -5.924 1.00 97.69 201 LEU A C 1
ATOM 1541 O O . LEU A 1 201 ? -9.415 -4.924 -4.814 1.00 97.69 201 LEU A O 1
ATOM 1545 N N . GLU A 1 202 ? -9.492 -4.726 -7.045 1.00 97.62 202 GLU A N 1
ATOM 1546 C CA . GLU A 1 202 ? -9.512 -3.269 -7.057 1.00 97.62 202 GLU A CA 1
ATOM 1547 C C . GLU A 1 202 ? -10.727 -2.708 -6.323 1.00 97.62 202 GLU A C 1
ATOM 1549 O O . GLU A 1 202 ? -10.559 -1.864 -5.445 1.00 97.62 202 GLU A O 1
ATOM 1554 N N . ALA A 1 203 ? -11.933 -3.200 -6.630 1.00 97.94 203 ALA A N 1
ATOM 1555 C CA . ALA A 1 203 ? -13.161 -2.784 -5.957 1.00 97.94 203 ALA A CA 1
ATOM 1556 C C . ALA A 1 203 ? -13.100 -3.049 -4.444 1.00 97.94 203 ALA A C 1
ATOM 1558 O O . ALA A 1 203 ? -13.400 -2.154 -3.652 1.00 97.94 203 ALA A O 1
ATOM 1559 N N . TRP A 1 204 ? -12.651 -4.242 -4.041 1.00 98.56 204 TRP A N 1
ATOM 1560 C CA . TRP A 1 204 ? -12.506 -4.617 -2.633 1.00 98.56 204 TRP A CA 1
ATOM 1561 C C . TRP A 1 204 ? -11.476 -3.746 -1.900 1.00 98.56 204 TRP A C 1
ATOM 1563 O O . TRP A 1 204 ? -11.752 -3.241 -0.815 1.00 98.56 204 TRP A O 1
ATOM 1573 N N . LEU A 1 205 ? -10.309 -3.496 -2.504 1.00 98.50 205 LEU A N 1
ATOM 1574 C CA . LEU A 1 205 ? -9.278 -2.621 -1.936 1.00 98.50 205 LEU A CA 1
ATOM 1575 C C . LEU A 1 205 ? -9.764 -1.167 -1.814 1.00 98.50 205 LEU A C 1
ATOM 1577 O O . LEU A 1 205 ? -9.454 -0.497 -0.829 1.00 98.50 205 LEU A O 1
ATOM 1581 N N . ARG A 1 206 ? -10.561 -0.682 -2.775 1.00 98.19 206 ARG A N 1
ATOM 1582 C CA . ARG A 1 206 ? -11.183 0.651 -2.724 1.00 98.19 206 ARG A CA 1
ATOM 1583 C C . ARG A 1 206 ? -12.174 0.761 -1.561 1.00 98.19 206 ARG A C 1
ATOM 1585 O O . ARG A 1 206 ? -12.144 1.748 -0.827 1.00 98.19 206 ARG A O 1
ATOM 1592 N N . ALA A 1 207 ? -13.000 -0.268 -1.355 1.00 98.19 207 ALA A N 1
ATOM 1593 C CA . ALA A 1 207 ? -13.908 -0.356 -0.211 1.00 98.19 207 ALA A CA 1
ATOM 1594 C C . ALA A 1 207 ? -13.142 -0.408 1.122 1.00 98.19 207 ALA A C 1
ATOM 1596 O O . ALA A 1 207 ? -13.482 0.323 2.051 1.00 98.19 207 ALA A O 1
ATOM 1597 N N . LEU A 1 208 ? -12.047 -1.176 1.190 1.00 98.44 208 LEU A N 1
ATOM 1598 C CA . LEU A 1 208 ? -11.172 -1.229 2.364 1.00 98.44 208 LEU A CA 1
ATOM 1599 C C . LEU A 1 208 ? -10.595 0.152 2.708 1.00 98.44 208 LEU A C 1
ATOM 1601 O O . LEU A 1 208 ? -10.657 0.572 3.862 1.00 98.44 208 LEU A O 1
ATOM 1605 N N . ALA A 1 209 ? -10.071 0.878 1.717 1.00 98.25 209 ALA A N 1
ATOM 1606 C CA . ALA A 1 209 ? -9.555 2.232 1.918 1.00 98.25 209 ALA A CA 1
ATOM 1607 C C . ALA A 1 209 ? -10.647 3.198 2.404 1.00 98.25 209 ALA A C 1
ATOM 1609 O O . ALA A 1 209 ? -10.426 3.948 3.351 1.00 98.25 209 ALA A O 1
ATOM 1610 N N . SER A 1 210 ? -11.845 3.142 1.809 1.00 97.94 210 SER A N 1
ATOM 1611 C CA . SER A 1 210 ? -12.996 3.942 2.248 1.00 97.94 210 SER A CA 1
ATOM 1612 C C . SER A 1 210 ? -13.373 3.652 3.704 1.00 97.94 210 SER A C 1
ATOM 1614 O O . SER A 1 210 ? -13.560 4.579 4.495 1.00 97.94 210 SER A O 1
ATOM 1616 N N . TRP A 1 211 ? -13.403 2.376 4.090 1.00 97.81 211 TRP A N 1
ATOM 1617 C CA . TRP A 1 211 ? -13.687 1.961 5.458 1.00 97.81 211 TRP A CA 1
ATOM 1618 C C . TRP A 1 211 ? -12.631 2.463 6.457 1.00 97.81 211 TRP A C 1
ATOM 1620 O O . TRP A 1 211 ? -12.997 3.030 7.490 1.00 97.81 211 TRP A O 1
ATOM 1630 N N . ILE A 1 212 ? -11.337 2.361 6.131 1.00 98.00 212 ILE A N 1
ATOM 1631 C CA . ILE A 1 212 ? -10.245 2.919 6.951 1.00 98.00 212 ILE A CA 1
ATOM 1632 C C . ILE A 1 212 ? -10.392 4.440 7.095 1.00 98.00 212 ILE A C 1
ATOM 1634 O O . ILE A 1 212 ? -10.373 4.955 8.214 1.00 98.00 212 ILE A O 1
ATOM 1638 N N . ASN A 1 213 ? -10.594 5.154 5.984 1.00 97.88 213 ASN A N 1
ATOM 1639 C CA . ASN A 1 213 ? -10.708 6.616 5.968 1.00 97.88 213 ASN A CA 1
ATOM 1640 C C . ASN A 1 213 ? -11.951 7.126 6.711 1.00 97.88 213 ASN A C 1
ATOM 1642 O O . ASN A 1 213 ? -11.920 8.215 7.274 1.00 97.88 213 ASN A O 1
ATOM 1646 N N . SER A 1 214 ? -13.025 6.329 6.780 1.00 96.81 214 SER A N 1
ATOM 1647 C CA . SER A 1 214 ? -14.205 6.637 7.606 1.00 96.81 214 SER A CA 1
ATOM 1648 C C . SER A 1 214 ? -13.938 6.544 9.114 1.00 96.81 214 SER A C 1
ATOM 1650 O O . SER A 1 214 ? -14.799 6.872 9.926 1.00 96.81 214 SER A O 1
ATOM 1652 N N . GLY A 1 215 ? -12.751 6.073 9.501 1.00 96.25 215 GLY A N 1
ATOM 1653 C CA . GLY A 1 215 ? -12.309 6.001 10.882 1.00 96.25 215 GLY A CA 1
ATOM 1654 C C . GLY A 1 215 ? -12.882 4.843 11.693 1.00 96.25 215 GLY A C 1
ATOM 1655 O O . GLY A 1 215 ? -12.645 4.799 12.900 1.00 96.25 215 GLY A O 1
ATOM 1656 N N . LYS A 1 216 ? -13.591 3.916 11.035 1.00 96.44 216 LYS A N 1
ATOM 1657 C CA . LYS A 1 216 ? -14.203 2.721 11.636 1.00 96.44 216 LYS A CA 1
ATOM 1658 C C . LYS A 1 216 ? -13.197 1.610 11.955 1.00 96.44 216 LYS A C 1
ATOM 1660 O O . LYS A 1 216 ? -13.460 0.784 12.823 1.00 96.44 216 LYS A O 1
ATOM 1665 N N . ALA A 1 217 ? -12.057 1.572 11.264 1.00 97.69 217 ALA A N 1
ATOM 1666 C CA . ALA A 1 217 ? -11.014 0.579 11.509 1.00 97.69 217 ALA A CA 1
ATOM 1667 C C . ALA A 1 217 ? -10.293 0.838 12.843 1.00 97.69 217 ALA A C 1
ATOM 1669 O O . ALA A 1 217 ? -9.989 1.986 13.174 1.00 97.69 217 ALA A O 1
ATOM 1670 N N . SER A 1 218 ? -9.973 -0.220 13.595 1.00 98.06 218 SER A N 1
ATOM 1671 C CA . SER A 1 218 ? -9.157 -0.105 14.811 1.00 98.06 218 SER A CA 1
ATOM 1672 C C . SER A 1 218 ? -7.684 0.187 14.476 1.00 98.06 218 SER A C 1
ATOM 1674 O O . SER A 1 218 ? -7.212 -0.214 13.405 1.00 98.06 218 SER A O 1
ATOM 1676 N N . PRO A 1 219 ? -6.919 0.822 15.386 1.00 98.50 219 PRO A N 1
ATOM 1677 C CA . PRO A 1 219 ? -5.489 1.067 15.185 1.00 98.50 219 PRO A CA 1
ATOM 1678 C C . PRO A 1 219 ? -4.694 -0.198 14.846 1.00 98.50 219 PRO A C 1
ATOM 1680 O O . PRO A 1 219 ? -3.928 -0.209 13.885 1.00 98.50 219 PRO A O 1
ATOM 1683 N N . SER A 1 220 ? -4.919 -1.289 15.584 1.00 98.44 220 SER A N 1
ATOM 1684 C CA . SER A 1 220 ? -4.272 -2.589 15.352 1.00 98.44 220 SER A CA 1
ATOM 1685 C C . SER A 1 220 ? -4.456 -3.081 13.917 1.00 98.44 220 SER A C 1
ATOM 1687 O O . SER A 1 220 ? -3.501 -3.510 13.266 1.00 98.44 220 SER A O 1
ATOM 1689 N N . LEU A 1 221 ? -5.673 -2.962 13.385 1.00 98.25 221 LEU A N 1
ATOM 1690 C CA . LEU A 1 221 ? -5.966 -3.432 12.042 1.00 98.25 221 LEU A CA 1
ATOM 1691 C C . LEU A 1 221 ? -5.370 -2.516 10.969 1.00 98.25 221 LEU A C 1
ATOM 1693 O O . LEU A 1 221 ? -4.818 -3.015 9.994 1.00 98.25 221 LEU A O 1
ATOM 1697 N N . VAL A 1 222 ? -5.398 -1.193 11.156 1.00 98.50 222 VAL A N 1
ATOM 1698 C CA . VAL A 1 222 ? -4.715 -0.260 10.239 1.00 98.50 222 VAL A CA 1
ATOM 1699 C C . VAL A 1 222 ? -3.207 -0.521 10.222 1.00 98.50 222 VAL A C 1
ATOM 1701 O O . VAL A 1 222 ? -2.608 -0.575 9.149 1.00 98.50 222 VAL A O 1
ATOM 1704 N N . ALA A 1 223 ? -2.602 -0.760 11.386 1.00 98.25 223 ALA A N 1
ATOM 1705 C CA . ALA A 1 223 ? -1.195 -1.129 11.510 1.00 98.25 223 ALA A CA 1
ATOM 1706 C C . ALA A 1 223 ? -0.867 -2.423 10.749 1.00 98.25 223 ALA A C 1
ATOM 1708 O O . ALA A 1 223 ? 0.101 -2.457 9.987 1.00 98.25 223 ALA A O 1
ATOM 1709 N N . LEU A 1 224 ? -1.694 -3.464 10.904 1.00 98.12 224 LEU A N 1
ATOM 1710 C CA . LEU A 1 224 ? -1.565 -4.721 10.163 1.00 98.12 224 LEU A CA 1
ATOM 1711 C C . LEU A 1 224 ? -1.635 -4.487 8.649 1.00 98.12 224 LEU A C 1
ATOM 1713 O O . LEU A 1 224 ? -0.784 -4.985 7.915 1.00 98.12 224 LEU A O 1
ATOM 1717 N N . ILE A 1 225 ? -2.609 -3.698 8.185 1.00 98.19 225 ILE A N 1
ATOM 1718 C CA . ILE A 1 225 ? -2.821 -3.408 6.761 1.00 98.19 225 ILE A CA 1
ATOM 1719 C C . ILE A 1 225 ? -1.625 -2.652 6.172 1.00 98.19 225 ILE A C 1
ATOM 1721 O O . ILE A 1 225 ? -1.086 -3.070 5.148 1.00 98.19 225 ILE A O 1
ATOM 1725 N N . LEU A 1 226 ? -1.176 -1.571 6.817 1.00 97.88 226 LEU A N 1
ATOM 1726 C CA . LEU A 1 226 ? -0.035 -0.772 6.351 1.00 97.88 226 LEU A CA 1
ATOM 1727 C C . LEU A 1 226 ? 1.251 -1.601 6.298 1.00 97.88 226 LEU A C 1
ATOM 1729 O O . LEU A 1 226 ? 1.999 -1.519 5.324 1.00 97.88 226 LEU A O 1
ATOM 1733 N N . ARG A 1 227 ? 1.477 -2.451 7.305 1.00 96.88 227 ARG A N 1
ATOM 1734 C CA . ARG A 1 227 ? 2.646 -3.332 7.362 1.00 96.88 227 ARG A CA 1
ATOM 1735 C C . ARG A 1 227 ? 2.588 -4.423 6.291 1.00 96.88 227 ARG A C 1
ATOM 1737 O O . ARG A 1 227 ? 3.578 -4.639 5.597 1.00 96.88 227 ARG A O 1
ATOM 1744 N N . PHE A 1 228 ? 1.429 -5.057 6.088 1.00 97.06 228 PHE A N 1
ATOM 1745 C CA . PHE A 1 228 ? 1.219 -6.019 5.000 1.00 97.06 228 PHE A CA 1
ATOM 1746 C C . PHE A 1 228 ? 1.427 -5.386 3.621 1.00 97.06 228 PHE A C 1
ATOM 1748 O O . PHE A 1 228 ? 1.974 -6.034 2.731 1.00 97.06 228 PHE A O 1
ATOM 1755 N N . LEU A 1 229 ? 1.008 -4.135 3.430 1.00 97.25 229 LEU A N 1
ATOM 1756 C CA . LEU A 1 229 ? 1.204 -3.397 2.183 1.00 97.25 229 LEU A CA 1
ATOM 1757 C C . LEU A 1 229 ? 2.624 -2.834 2.032 1.00 97.25 229 LEU A C 1
ATOM 1759 O O . LEU A 1 229 ? 2.891 -2.181 1.026 1.00 97.25 229 LEU A O 1
ATOM 1763 N N . GLU A 1 230 ? 3.516 -3.079 3.002 1.00 96.56 230 GLU A N 1
ATOM 1764 C CA . GLU A 1 230 ? 4.866 -2.504 3.067 1.00 96.56 230 GLU A CA 1
ATOM 1765 C C . GLU A 1 230 ? 4.835 -0.985 2.822 1.00 96.56 230 GLU A C 1
ATOM 1767 O O . GLU A 1 230 ? 5.673 -0.432 2.105 1.00 96.56 230 GLU A O 1
ATOM 1772 N N . ALA A 1 231 ? 3.834 -0.304 3.395 1.00 96.19 231 ALA A N 1
ATOM 1773 C CA . ALA A 1 231 ? 3.686 1.132 3.237 1.00 96.19 231 ALA A CA 1
ATOM 1774 C C . ALA A 1 231 ? 4.974 1.833 3.714 1.00 96.19 231 ALA A C 1
ATOM 1776 O O . ALA A 1 231 ? 5.533 1.452 4.752 1.00 96.19 231 ALA A O 1
ATOM 1777 N N . PRO A 1 232 ? 5.483 2.818 2.962 1.00 94.94 232 PRO A N 1
ATOM 1778 C CA . PRO A 1 232 ? 6.613 3.642 3.373 1.00 94.94 232 PRO A CA 1
ATOM 1779 C C . PRO A 1 232 ? 6.266 4.551 4.530 1.00 94.94 232 PRO A C 1
ATOM 1781 O O . PRO A 1 232 ? 5.146 5.056 4.633 1.00 94.94 232 PRO A O 1
ATOM 1784 N N . ASP A 1 233 ? 7.245 4.740 5.406 1.00 92.62 233 ASP A N 1
ATOM 1785 C CA . ASP A 1 233 ? 7.099 5.721 6.462 1.00 92.62 233 ASP A CA 1
ATOM 1786 C C . ASP A 1 233 ? 7.340 7.142 5.934 1.00 92.62 233 ASP A C 1
ATOM 1788 O O . ASP A 1 233 ? 7.941 7.377 4.882 1.00 92.62 233 ASP A O 1
ATOM 1792 N N . VAL A 1 234 ? 6.818 8.124 6.665 1.00 87.56 234 VAL A N 1
ATOM 1793 C CA . VAL A 1 234 ? 6.915 9.533 6.271 1.00 87.56 234 VAL A CA 1
ATOM 1794 C C . VAL A 1 234 ? 8.380 10.001 6.279 1.00 87.56 234 VAL A C 1
ATOM 1796 O O . VAL A 1 234 ? 8.756 10.852 5.473 1.00 87.56 234 VAL A O 1
ATOM 1799 N N . ALA A 1 235 ? 9.234 9.419 7.126 1.00 85.69 235 ALA A N 1
ATOM 1800 C CA . ALA A 1 235 ? 10.647 9.781 7.232 1.00 85.69 235 ALA A CA 1
ATOM 1801 C C . ALA A 1 235 ? 11.480 9.316 6.019 1.00 85.69 235 ALA A C 1
ATOM 1803 O O . ALA A 1 235 ? 12.277 10.094 5.498 1.00 85.69 235 ALA A O 1
ATOM 1804 N N . GLU A 1 236 ? 11.249 8.098 5.528 1.00 83.31 236 GLU A N 1
ATOM 1805 C CA . GLU A 1 236 ? 11.818 7.498 4.314 1.00 83.31 236 GLU A CA 1
ATOM 1806 C C . GLU A 1 236 ? 11.565 8.427 3.124 1.00 83.31 236 GLU A C 1
ATOM 1808 O O . GLU A 1 236 ? 12.466 8.700 2.332 1.00 83.31 236 GLU A O 1
ATOM 1813 N N . THR A 1 237 ? 10.370 9.022 3.062 1.00 78.94 237 THR A N 1
ATOM 1814 C CA . THR A 1 237 ? 10.035 9.978 2.000 1.00 78.94 237 THR A CA 1
ATOM 1815 C C . THR A 1 237 ? 10.629 11.364 2.189 1.00 78.94 237 THR A C 1
ATOM 1817 O O . THR A 1 237 ? 11.037 11.983 1.208 1.00 78.94 237 THR A O 1
ATOM 1820 N N . ALA A 1 238 ? 10.741 11.849 3.427 1.00 78.69 238 ALA A N 1
ATOM 1821 C CA . ALA A 1 238 ? 11.386 13.129 3.702 1.00 78.69 238 ALA A CA 1
ATOM 1822 C C . ALA A 1 238 ? 12.882 13.089 3.346 1.00 78.69 238 ALA A C 1
ATOM 1824 O O . ALA A 1 238 ? 13.394 14.035 2.748 1.00 78.69 238 ALA A O 1
ATOM 1825 N N . LEU A 1 239 ? 13.566 11.977 3.638 1.00 74.62 239 LEU A N 1
ATOM 1826 C CA . LEU A 1 239 ? 14.959 11.756 3.236 1.00 74.62 239 LEU A CA 1
ATOM 1827 C C . LEU A 1 239 ? 15.111 11.718 1.713 1.00 74.62 239 LEU A C 1
ATOM 1829 O O . LEU A 1 239 ? 16.034 12.332 1.181 1.00 74.62 239 LEU A O 1
ATOM 1833 N N . ALA A 1 240 ? 14.177 11.069 1.012 1.00 69.19 240 ALA A N 1
ATOM 1834 C CA . ALA A 1 240 ? 14.164 11.047 -0.448 1.00 69.19 240 ALA A CA 1
ATOM 1835 C C . ALA A 1 240 ? 13.897 12.430 -1.079 1.00 69.19 240 ALA A C 1
ATOM 1837 O O . ALA A 1 240 ? 14.273 12.661 -2.224 1.00 69.19 240 ALA A O 1
ATOM 1838 N N . GLN A 1 241 ? 13.255 13.357 -0.355 1.00 68.50 241 GLN A N 1
ATOM 1839 C CA . GLN A 1 241 ? 12.951 14.712 -0.836 1.00 68.50 241 GLN A CA 1
ATOM 1840 C C . GLN A 1 241 ? 14.013 15.755 -0.448 1.00 68.50 241 GLN A C 1
ATOM 1842 O O . GLN A 1 241 ? 14.246 16.702 -1.198 1.00 68.50 241 GLN A O 1
ATOM 1847 N N . GLY A 1 242 ? 14.655 15.608 0.715 1.00 63.16 242 GLY A N 1
ATOM 1848 C CA . GLY A 1 242 ? 15.606 16.585 1.254 1.00 63.16 242 GLY A CA 1
ATOM 1849 C C . GLY A 1 242 ? 16.930 16.668 0.489 1.00 63.16 242 GLY A C 1
ATOM 1850 O O . GLY A 1 242 ? 17.525 17.742 0.409 1.00 63.16 242 GLY A O 1
ATOM 1851 N N . THR A 1 243 ? 17.370 15.574 -0.135 1.00 59.62 243 THR A N 1
ATOM 1852 C CA . THR A 1 243 ? 18.591 15.543 -0.960 1.00 59.62 243 THR A CA 1
ATOM 1853 C C . THR A 1 243 ? 18.480 16.387 -2.231 1.00 59.62 243 THR A C 1
ATOM 1855 O O . THR A 1 243 ? 19.496 16.874 -2.721 1.00 59.62 243 THR A O 1
ATOM 1858 N N . ALA A 1 244 ? 17.269 16.625 -2.741 1.00 57.72 244 ALA A N 1
ATOM 1859 C CA . ALA A 1 244 ? 17.069 17.354 -3.991 1.00 57.72 244 ALA A CA 1
ATOM 1860 C C . ALA A 1 244 ? 17.204 18.884 -3.849 1.00 57.72 244 ALA A C 1
ATOM 1862 O O . ALA A 1 244 ? 17.564 19.547 -4.818 1.00 57.72 244 ALA A O 1
ATOM 1863 N N . ASN A 1 245 ? 16.956 19.452 -2.660 1.00 57.62 245 ASN A N 1
ATOM 1864 C CA . ASN A 1 245 ? 16.912 20.911 -2.464 1.00 57.62 245 ASN A CA 1
ATOM 1865 C C . ASN A 1 245 ? 18.227 21.529 -1.946 1.00 57.62 245 ASN A C 1
ATOM 1867 O O . ASN A 1 245 ? 18.347 22.752 -1.912 1.00 57.62 245 ASN A O 1
ATOM 1871 N N . GLY A 1 246 ? 19.210 20.721 -1.529 1.00 54.91 246 GLY A N 1
ATOM 1872 C CA . GLY A 1 246 ? 20.413 21.205 -0.834 1.00 54.91 246 GLY A CA 1
ATOM 1873 C C . GLY A 1 246 ? 21.613 21.595 -1.709 1.00 54.91 246 GLY A C 1
ATOM 1874 O O . GLY A 1 246 ? 22.546 22.206 -1.200 1.00 54.91 246 GLY A O 1
ATOM 1875 N N . SER A 1 247 ? 21.630 21.260 -3.002 1.00 55.41 247 SER A N 1
ATOM 1876 C CA . SER A 1 247 ? 22.839 21.348 -3.848 1.00 55.41 247 SER A CA 1
ATOM 1877 C C . SER A 1 247 ? 22.821 22.451 -4.919 1.00 55.41 247 SER A C 1
ATOM 1879 O O . SER A 1 247 ? 23.761 22.563 -5.700 1.00 55.41 247 SER A O 1
ATOM 1881 N N . GLY A 1 248 ? 21.801 23.316 -4.936 1.00 50.75 248 GLY A N 1
ATOM 1882 C CA . GLY A 1 248 ? 21.609 24.339 -5.978 1.00 50.75 248 GLY A CA 1
ATOM 1883 C C . GLY A 1 248 ? 22.252 25.713 -5.743 1.00 50.75 248 GLY A C 1
ATOM 1884 O O . GLY A 1 248 ? 22.105 26.589 -6.587 1.00 50.75 248 GLY A O 1
ATOM 1885 N N . GLN A 1 249 ? 22.955 25.943 -4.630 1.00 50.50 249 GLN A N 1
ATOM 1886 C CA . GLN A 1 249 ? 23.730 27.177 -4.420 1.00 50.50 249 GLN A CA 1
ATOM 1887 C C . GLN A 1 249 ? 25.226 26.876 -4.299 1.00 50.50 249 GLN A C 1
ATOM 1889 O O . GLN A 1 249 ? 25.899 27.288 -3.356 1.00 50.50 249 GLN A O 1
ATOM 1894 N N . ALA A 1 250 ? 25.781 26.208 -5.312 1.00 49.50 250 ALA A N 1
ATOM 1895 C CA . ALA A 1 250 ? 27.145 26.526 -5.707 1.00 49.50 250 ALA A CA 1
ATOM 1896 C C . ALA A 1 250 ? 27.107 27.957 -6.254 1.00 49.50 250 ALA A C 1
ATOM 1898 O O . ALA A 1 250 ? 26.793 28.197 -7.416 1.00 49.50 250 ALA A O 1
ATOM 1899 N N . ARG A 1 251 ? 27.322 28.913 -5.347 1.00 48.34 251 ARG A N 1
ATOM 1900 C CA . ARG A 1 251 ? 27.618 30.307 -5.647 1.00 48.34 251 ARG A CA 1
ATOM 1901 C C . ARG A 1 251 ? 28.715 30.292 -6.705 1.00 48.34 251 ARG A C 1
ATOM 1903 O O . ARG A 1 251 ? 29.855 29.958 -6.391 1.00 48.34 251 ARG A O 1
ATOM 1910 N N . GLU A 1 252 ? 28.332 30.575 -7.945 1.00 48.84 252 GLU A N 1
ATOM 1911 C CA . GLU A 1 252 ? 29.254 30.840 -9.039 1.00 48.84 252 GLU A CA 1
ATOM 1912 C C . GLU A 1 252 ? 30.322 31.793 -8.477 1.00 48.84 252 GLU A C 1
ATOM 1914 O O . GLU A 1 252 ? 29.958 32.852 -7.941 1.00 48.84 252 GLU A O 1
ATOM 1919 N N . PRO A 1 253 ? 31.609 31.399 -8.424 1.00 49.22 253 PRO A N 1
ATOM 1920 C CA . PRO A 1 253 ? 32.641 32.306 -7.965 1.00 49.22 253 PRO A CA 1
ATOM 1921 C C . PRO A 1 253 ? 32.618 33.476 -8.937 1.00 49.22 253 PRO A C 1
ATOM 1923 O O . PRO A 1 253 ? 32.953 33.313 -10.107 1.00 49.22 253 PRO A O 1
ATOM 1926 N N . ALA A 1 254 ? 32.151 34.629 -8.450 1.00 50.38 254 ALA A N 1
ATOM 1927 C CA . ALA A 1 254 ? 32.171 35.883 -9.176 1.00 50.38 254 ALA A CA 1
ATOM 1928 C C . ALA A 1 254 ? 33.553 36.018 -9.812 1.00 50.38 254 ALA A C 1
ATOM 1930 O O . ALA A 1 254 ? 34.554 36.113 -9.097 1.00 50.38 254 ALA A O 1
ATOM 1931 N N . ALA A 1 255 ? 33.589 35.926 -11.142 1.00 49.72 255 ALA A N 1
ATOM 1932 C CA . ALA A 1 255 ? 34.795 36.075 -11.923 1.00 49.72 255 ALA A CA 1
ATOM 1933 C C . ALA A 1 255 ? 35.484 37.363 -11.467 1.00 49.72 255 ALA A C 1
ATOM 1935 O O . ALA A 1 255 ? 34.952 38.464 -11.629 1.00 49.72 255 ALA A O 1
ATOM 1936 N N . ALA A 1 256 ? 36.642 37.202 -10.829 1.00 49.78 256 ALA A N 1
ATOM 1937 C CA . ALA A 1 256 ? 37.540 38.302 -10.560 1.00 49.78 256 ALA A CA 1
ATOM 1938 C C . ALA A 1 256 ? 37.823 38.980 -11.903 1.00 49.78 256 ALA A C 1
ATOM 1940 O O . ALA A 1 256 ? 38.300 38.341 -12.843 1.00 49.78 256 ALA A O 1
ATOM 1941 N N . ALA A 1 257 ? 37.462 40.258 -11.991 1.00 49.53 257 ALA A N 1
ATOM 1942 C CA . ALA A 1 257 ? 37.781 41.101 -13.126 1.00 49.53 257 ALA A CA 1
ATOM 1943 C C . ALA A 1 257 ? 39.288 40.990 -13.430 1.00 49.53 257 ALA A C 1
ATOM 1945 O O . ALA A 1 257 ? 40.097 41.112 -12.503 1.00 49.53 257 ALA A O 1
ATOM 1946 N N . PRO A 1 258 ? 39.692 40.754 -14.689 1.00 51.22 258 PRO A N 1
ATOM 1947 C CA . PRO A 1 258 ? 41.097 40.797 -15.050 1.00 51.22 258 PRO A CA 1
ATOM 1948 C C . PRO A 1 258 ? 41.626 42.217 -14.830 1.00 51.22 258 PRO A C 1
ATOM 1950 O O . PRO A 1 258 ? 41.057 43.198 -15.312 1.00 51.22 258 PRO A O 1
ATOM 1953 N N . ALA A 1 259 ? 42.710 42.306 -14.061 1.0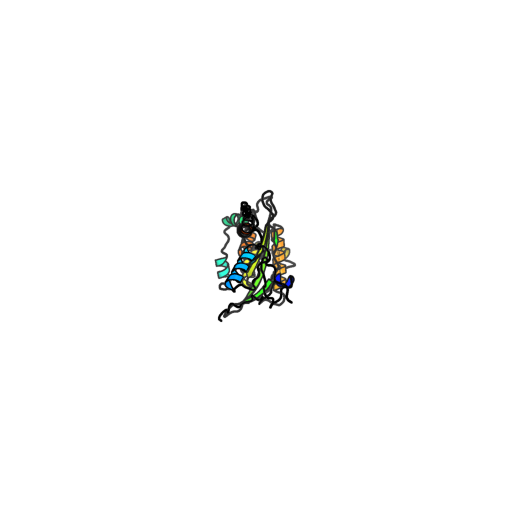0 47.12 259 ALA A N 1
ATOM 1954 C CA . ALA A 1 259 ? 43.489 43.518 -13.883 1.00 47.12 259 ALA A CA 1
ATOM 1955 C C . ALA A 1 259 ? 43.966 44.041 -15.248 1.00 47.12 259 ALA A C 1
ATOM 1957 O O . ALA A 1 259 ? 44.419 43.272 -16.096 1.00 47.12 259 ALA A O 1
ATOM 1958 N N . ALA A 1 260 ? 43.841 45.354 -15.430 1.00 47.75 260 ALA A N 1
ATOM 1959 C CA . ALA A 1 260 ? 44.295 46.097 -16.594 1.00 47.75 260 ALA A CA 1
ATOM 1960 C C . ALA A 1 260 ? 45.770 45.792 -16.905 1.00 47.75 260 ALA A C 1
ATOM 1962 O O . ALA A 1 260 ? 46.650 46.056 -16.087 1.00 47.75 260 ALA A O 1
ATOM 1963 N N . ALA A 1 261 ? 46.018 45.240 -18.092 1.00 50.62 261 ALA A N 1
ATOM 1964 C CA . ALA A 1 261 ? 47.340 45.173 -18.692 1.00 50.62 261 ALA A CA 1
ATOM 1965 C C . ALA A 1 261 ? 47.583 46.463 -19.487 1.00 50.62 261 ALA A C 1
ATOM 1967 O O . ALA A 1 261 ? 46.737 46.877 -20.279 1.00 50.62 261 ALA A O 1
ATOM 1968 N N . GLU A 1 262 ? 48.734 47.080 -19.223 1.00 50.31 262 GLU A N 1
ATOM 1969 C CA . GLU A 1 262 ? 49.309 48.224 -19.929 1.00 50.31 262 GLU A CA 1
ATOM 1970 C C . GLU A 1 262 ? 49.253 48.076 -21.455 1.00 50.31 262 GLU A C 1
ATOM 1972 O O . GLU A 1 262 ? 49.617 47.046 -22.025 1.00 50.31 262 GLU A O 1
ATOM 1977 N N . GLU A 1 263 ? 48.828 49.158 -22.098 1.00 50.59 263 GLU A N 1
ATOM 1978 C CA . GLU A 1 263 ? 48.774 49.369 -23.539 1.00 50.59 263 GLU A CA 1
ATOM 1979 C C . GLU A 1 263 ? 50.186 49.713 -24.069 1.00 50.59 263 GLU A C 1
ATOM 1981 O O . GLU A 1 263 ? 50.745 50.741 -23.675 1.00 50.59 263 GLU A O 1
ATOM 1986 N N . PRO A 1 264 ? 50.813 48.895 -24.939 1.00 56.56 264 PRO A N 1
ATOM 1987 C CA . PRO A 1 264 ? 52.077 49.257 -25.567 1.00 56.56 264 PRO A CA 1
ATOM 1988 C C . PRO A 1 264 ? 51.848 50.151 -26.795 1.00 56.56 264 PRO A C 1
ATOM 1990 O O . PRO A 1 264 ? 50.971 49.911 -27.624 1.00 56.56 264 PRO A O 1
ATOM 1993 N N . ALA A 1 265 ? 52.685 51.183 -26.902 1.00 62.00 265 ALA A N 1
ATOM 1994 C CA . ALA A 1 265 ? 52.674 52.216 -27.933 1.00 62.00 265 ALA A CA 1
ATOM 1995 C C . ALA A 1 265 ? 52.735 51.678 -29.386 1.00 62.00 265 ALA A C 1
ATOM 1997 O O . ALA A 1 265 ? 53.390 50.665 -29.648 1.00 62.00 265 ALA A O 1
ATOM 1998 N N . PRO A 1 266 ? 52.126 52.383 -30.362 1.00 62.34 266 PRO A N 1
ATOM 1999 C CA . PRO A 1 266 ? 52.114 51.963 -31.759 1.00 62.34 266 PRO A CA 1
ATOM 2000 C C . PRO A 1 266 ? 53.486 52.118 -32.433 1.00 62.34 266 PRO A C 1
ATOM 2002 O O . PRO A 1 266 ? 54.092 53.193 -32.447 1.00 62.34 266 PRO A O 1
ATOM 2005 N N . ALA A 1 267 ? 53.943 51.021 -33.040 1.00 61.59 267 ALA A N 1
ATOM 2006 C CA . ALA A 1 267 ? 55.129 50.951 -33.880 1.00 61.59 267 ALA A CA 1
ATOM 2007 C C . ALA A 1 267 ? 54.949 51.766 -35.174 1.00 61.59 267 ALA A C 1
ATOM 2009 O O . ALA A 1 267 ? 53.961 51.622 -35.895 1.00 61.59 267 ALA A O 1
ATOM 2010 N N . GLN A 1 268 ? 55.933 52.617 -35.461 1.00 58.34 268 GLN A N 1
ATOM 2011 C CA . GLN A 1 268 ? 56.026 53.420 -36.678 1.00 58.34 268 GLN A CA 1
ATOM 2012 C C . GLN A 1 268 ? 56.279 52.533 -37.905 1.00 58.34 268 GLN A C 1
ATOM 2014 O O . GLN A 1 268 ? 57.138 51.651 -37.888 1.00 58.34 268 GLN A O 1
ATOM 2019 N N . ALA A 1 269 ? 55.531 52.796 -38.976 1.00 65.81 269 ALA A N 1
ATOM 2020 C CA . ALA A 1 269 ? 55.689 52.157 -40.275 1.00 65.81 269 ALA A CA 1
ATOM 2021 C C . ALA A 1 269 ? 56.964 52.648 -40.998 1.00 65.81 269 ALA A C 1
ATOM 2023 O O . ALA A 1 269 ? 57.269 53.843 -40.938 1.00 65.81 269 ALA A O 1
ATOM 2024 N N . PRO A 1 270 ? 57.693 51.771 -41.714 1.00 68.62 270 PRO A N 1
ATOM 2025 C CA . PRO A 1 270 ? 58.830 52.173 -42.536 1.00 68.62 270 PRO A CA 1
ATOM 2026 C C . PRO A 1 270 ? 58.386 52.871 -43.841 1.00 68.62 270 PRO A C 1
ATOM 2028 O O . PRO A 1 270 ? 57.327 52.547 -44.386 1.00 68.62 270 PRO A O 1
ATOM 2031 N N . PRO A 1 271 ? 59.185 53.822 -44.363 1.00 64.81 271 PRO A N 1
ATOM 2032 C CA . PRO A 1 271 ? 58.881 54.557 -45.588 1.00 64.81 271 PRO A CA 1
ATOM 2033 C C . PRO A 1 271 ? 59.084 53.706 -46.851 1.00 64.81 271 PRO A C 1
ATOM 2035 O O . PRO A 1 271 ? 60.002 52.893 -46.939 1.00 64.81 271 PRO A O 1
ATOM 2038 N N . ALA A 1 272 ? 58.213 53.934 -47.834 1.00 62.75 272 ALA A N 1
ATOM 2039 C CA . ALA A 1 272 ? 58.192 53.271 -49.131 1.00 62.75 272 ALA A CA 1
ATOM 2040 C C . ALA A 1 272 ? 59.403 53.649 -50.007 1.00 62.75 272 ALA A C 1
ATOM 2042 O O . ALA A 1 272 ? 59.646 54.828 -50.268 1.00 62.75 272 ALA A O 1
ATOM 2043 N N . GLU A 1 273 ? 60.122 52.637 -50.500 1.00 62.88 273 GLU A N 1
ATOM 2044 C CA . GLU A 1 273 ? 61.115 52.766 -51.569 1.00 62.88 273 GLU A CA 1
ATOM 2045 C C . GLU A 1 273 ? 60.437 53.134 -52.896 1.00 62.88 273 GLU A C 1
ATOM 2047 O O . GLU A 1 273 ? 59.541 52.443 -53.387 1.00 62.88 273 GLU A O 1
ATOM 2052 N N . ALA A 1 274 ? 60.893 54.238 -53.486 1.00 64.12 274 ALA A N 1
ATOM 2053 C CA . ALA A 1 274 ? 60.530 54.677 -54.822 1.00 64.12 274 ALA A CA 1
ATOM 2054 C C . ALA A 1 274 ? 61.300 53.860 -55.874 1.00 64.12 274 ALA A C 1
ATOM 2056 O O . ALA A 1 274 ? 62.529 53.897 -55.929 1.00 64.12 274 ALA A O 1
ATOM 2057 N N . GLY A 1 275 ? 60.568 53.139 -56.725 1.00 64.81 275 GLY A N 1
ATOM 2058 C CA . GLY A 1 275 ? 61.118 52.488 -57.914 1.00 64.81 275 GLY A CA 1
ATOM 2059 C C . GLY A 1 275 ? 61.510 53.502 -59.006 1.00 64.81 275 GLY A C 1
ATOM 2060 O O . GLY A 1 275 ? 60.894 54.566 -59.105 1.00 64.81 275 GLY A O 1
ATOM 2061 N N . PRO A 1 276 ? 62.519 53.194 -59.841 1.00 66.56 276 PRO A N 1
ATOM 2062 C CA . PRO A 1 276 ? 63.026 54.107 -60.862 1.00 66.56 276 PRO A CA 1
ATOM 2063 C C . PRO A 1 276 ? 62.151 54.118 -62.133 1.00 66.56 276 PRO A C 1
ATOM 2065 O O . PRO A 1 276 ? 61.545 53.098 -62.476 1.00 66.56 276 PRO A O 1
ATOM 2068 N N . PRO A 1 277 ? 62.111 55.236 -62.881 1.00 65.94 277 PRO A N 1
ATOM 2069 C CA . PRO A 1 277 ? 61.433 55.305 -64.169 1.00 65.94 277 PRO A CA 1
ATOM 2070 C C . PRO A 1 277 ? 62.261 54.642 -65.278 1.00 65.94 277 PRO A C 1
ATOM 2072 O O . PRO A 1 277 ? 63.479 54.796 -65.356 1.00 65.94 277 PRO A O 1
ATOM 2075 N N . GLY A 1 278 ? 61.574 53.910 -66.153 1.00 66.50 278 GLY A N 1
ATOM 2076 C CA . GLY A 1 278 ? 62.135 53.364 -67.382 1.00 66.50 278 GLY A CA 1
ATOM 2077 C C . GLY A 1 278 ? 61.969 54.312 -68.574 1.00 66.50 278 GLY A C 1
ATOM 2078 O O . GLY A 1 278 ? 60.886 54.865 -68.763 1.00 66.50 278 GLY A O 1
ATOM 2079 N N . ARG A 1 279 ? 63.024 54.326 -69.403 1.00 57.12 279 ARG A N 1
ATOM 2080 C CA . ARG A 1 279 ? 63.246 54.966 -70.719 1.00 57.12 279 ARG A CA 1
ATOM 2081 C C . ARG A 1 279 ? 63.768 56.397 -70.734 1.00 57.12 279 ARG A C 1
ATOM 2083 O O . ARG A 1 279 ? 63.021 57.324 -70.370 1.00 57.12 279 ARG A O 1
#

Sequence (279 aa):
MEFVQRMPMSITMVNGEAGEVGVQRGWIIKAVGGESFEALDFESAFRCFKQAITHLKVEFLVRDCPMGDASVDALMAKVGPVGPSEVPALLKRYGYSASSASAWEEGAARP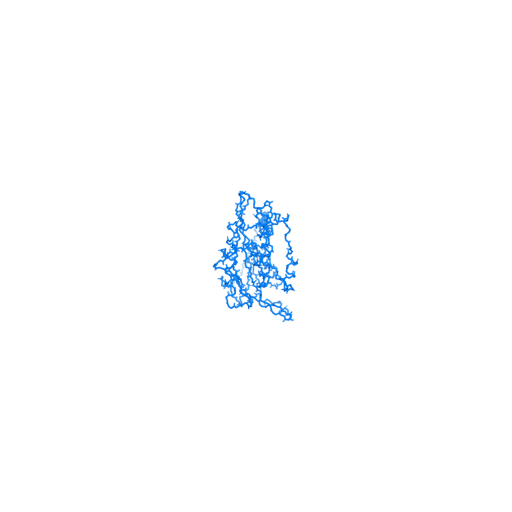EIKLGMIDGHREKGMPYVHTWYALHGSLTTAATASQVSSRVRWQVERRLAHLRAMLHDPVKCALGKDYDECFASAHFAHHAGPPGTTMRLEAWLRALASWINSGKASPSLVALILRFLEAPDVAETALAQGTANGSGQAREPAAAAPAAAEEPAPAQAPPAEAGPPGR

pLDDT: mean 86.48, std 14.62, range [41.88, 98.56]

Foldseek 3Di:
DDDDQDPPDFAQDDADPCVVVPNDGGDTCQDAPPHGCPPPDSVRRVVNVVVRCLLVQCQEAEDDAPQVPQDLVSLCVVLDAQDFQCLQVLVVLLQFHAPTQFGGDPPRFDKQKAWQDWRDWDWHDPPDTFIKTWTKMKIWGDDDPPGDIDIHIYTYIDGLNNCVPQPVVVVCVVCPPCVCVLQVPQDQADPPDDPCNSVSNSSNGRSVSVCVNVVVDGSSNVSSVCSSRVPHGPVVSVVSNVVNPPPPPPPPPPPDDDDDDDDDDDDDDDDDDDDDDDD

Radius of gyration: 30.69 Å; chains: 1; bounding box: 86×80×93 Å

Organism: Alexandrium catenella (NCBI:txid2925)